Protein AF-0000000066011573 (afdb_homodimer)

Foldseek 3Di:
DPDDQQADPVRDGAQHDLPPFAWDKKKWKKKKKKAFDLVLLVLQVPDDPVRHPLQVVLQVQLVVQLQCLPVPDDSDDRFDWPDKDKDWDADNVRSMIMIMIMTIHGGRDYSHSSRLRSNVRSNVSSQVVRCVPTVPMDMDDIDIQKMADGPVGIDGDDD/DPDDQQADPVRDGAQHDLPPFAWDKKKWKKKKKKAFDLVLLVLQVPDDPVRHNLQVVLQVQLVVQLQCLPVPDDSDDRFDWPDKDKDWDADNVRSMIMIMIMTIHGGRDYSHSSRLRSNVRSNVSSQVVRCVPTVPMDMDDIDIQKMADHPVGIDGDDD

pLDDT: mean 95.8, std 6.68, range [44.94, 98.94]

Organism: Cupriavidus necator (strain ATCC 17699 / DSM 428 / KCTC 22496 / NCIMB 10442 / H16 / Stanier 337) (NCBI:txid381666)

Structure (mmCIF, N/CA/C/O backbone):
data_AF-0000000066011573-model_v1
#
loop_
_entity.id
_entity.type
_entity.pdbx_description
1 polymer 'Cyclic pyranopterin monophosphate synthase'
#
loop_
_atom_site.group_PDB
_atom_site.id
_atom_site.type_symbol
_atom_site.label_atom_id
_atom_site.label_alt_id
_atom_site.label_comp_id
_atom_site.label_asym_id
_atom_site.label_entity_id
_atom_site.label_seq_id
_atom_site.pdbx_PDB_ins_code
_atom_site.Cartn_x
_atom_site.Cartn_y
_atom_site.Cartn_z
_atom_site.occupancy
_atom_site.B_iso_or_equiv
_atom_site.auth_seq_id
_atom_site.auth_comp_id
_atom_site.auth_asym_id
_atom_site.auth_atom_id
_atom_site.pdbx_PDB_model_num
ATOM 1 N N . MET A 1 1 ? -1.947 24.406 18.766 1 45 1 MET A N 1
ATOM 2 C CA . MET A 1 1 ? -2.789 23.234 18.484 1 45 1 MET A CA 1
ATOM 3 C C . MET A 1 1 ? -2.258 22.453 17.281 1 45 1 MET A C 1
ATOM 5 O O . MET A 1 1 ? -1.98 23.031 16.234 1 45 1 MET A O 1
ATOM 9 N N . THR A 1 2 ? -1.644 21.297 17.453 1 59.97 2 THR A N 1
ATOM 10 C CA . THR A 1 2 ? -1.047 20.5 16.375 1 59.97 2 THR A CA 1
ATOM 11 C C . THR A 1 2 ? -2.051 20.266 15.258 1 59.97 2 THR A C 1
ATOM 13 O O . THR A 1 2 ? -3.191 19.875 15.508 1 59.97 2 THR A O 1
ATOM 16 N N . GLN A 1 3 ? -1.829 20.984 14.18 1 80.94 3 GLN A N 1
ATOM 17 C CA . GLN A 1 3 ? -2.842 21.094 13.133 1 80.94 3 GLN A CA 1
ATOM 18 C C . GLN A 1 3 ? -2.533 20.156 11.969 1 80.94 3 GLN A C 1
ATOM 20 O O . GLN A 1 3 ? -1.367 19.906 11.664 1 80.94 3 GLN A O 1
ATOM 25 N N . LEU A 1 4 ? -3.535 19.484 11.609 1 90.31 4 LEU A N 1
ATOM 26 C CA . LEU A 1 4 ? -3.477 18.781 10.32 1 90.31 4 LEU A CA 1
ATOM 27 C C . LEU A 1 4 ? -3.334 19.781 9.172 1 90.31 4 LEU A C 1
ATOM 29 O O . LEU A 1 4 ? -4.246 20.562 8.906 1 90.31 4 LEU A O 1
ATOM 33 N N . THR A 1 5 ? -2.223 19.656 8.516 1 92.62 5 THR A N 1
ATOM 34 C CA . THR A 1 5 ? -1.837 20.703 7.57 1 92.62 5 THR A CA 1
ATOM 35 C C . THR A 1 5 ? -2.695 20.625 6.309 1 92.62 5 THR A C 1
ATOM 37 O O . THR A 1 5 ? -2.777 21.594 5.551 1 92.62 5 THR A O 1
ATOM 40 N N . HIS A 1 6 ? -3.359 19.531 6.09 1 94.88 6 HIS A N 1
ATOM 41 C CA . HIS A 1 6 ? -4.113 19.328 4.859 1 94.88 6 HIS A CA 1
ATOM 42 C C . HIS A 1 6 ? -5.551 19.828 5.004 1 94.88 6 HIS A C 1
ATOM 44 O O . HIS A 1 6 ? -6.383 19.578 4.129 1 94.88 6 HIS A O 1
ATOM 50 N N . PHE A 1 7 ? -5.82 20.516 6.07 1 93.38 7 PHE A N 1
ATOM 51 C CA . PHE A 1 7 ? -7.133 21.125 6.262 1 93.38 7 PHE A CA 1
ATOM 52 C C . PHE A 1 7 ? -6.996 22.594 6.621 1 93.38 7 PHE A C 1
ATOM 54 O O . PHE A 1 7 ? -6.137 22.969 7.422 1 93.38 7 PHE A O 1
ATOM 61 N N . ASP A 1 8 ? -7.906 23.375 5.965 1 91.19 8 ASP A N 1
ATOM 62 C CA . ASP A 1 8 ? -7.879 24.797 6.297 1 91.19 8 ASP A CA 1
ATOM 63 C C . ASP A 1 8 ? -8.734 25.094 7.523 1 91.19 8 ASP A C 1
ATOM 65 O O . ASP A 1 8 ? -9.227 24.172 8.188 1 91.19 8 ASP A O 1
ATOM 69 N N . THR A 1 9 ? -8.859 26.344 7.863 1 88.69 9 THR A N 1
ATOM 70 C CA . THR A 1 9 ? -9.523 26.734 9.102 1 88.69 9 THR A CA 1
ATOM 71 C C . THR A 1 9 ? -11.008 26.422 9.039 1 88.69 9 THR A C 1
ATOM 73 O O . THR A 1 9 ? -11.664 26.312 10.078 1 88.69 9 THR A O 1
ATOM 76 N N . ALA A 1 10 ? -11.477 26.25 7.828 1 89.19 10 ALA A N 1
ATOM 77 C CA . ALA A 1 10 ? -12.891 25.938 7.656 1 89.19 10 ALA A CA 1
ATOM 78 C C . ALA A 1 10 ? -13.109 24.422 7.605 1 89.19 10 ALA A C 1
ATOM 80 O O . ALA A 1 10 ? -14.242 23.969 7.414 1 89.19 10 ALA A O 1
ATOM 81 N N . GLY A 1 11 ? -12.008 23.656 7.711 1 88.38 11 GLY A N 1
ATOM 82 C CA . GLY A 1 11 ? -12.125 22.203 7.707 1 88.38 11 GLY A CA 1
ATOM 83 C C . GLY A 1 11 ? -12.102 21.609 6.312 1 88.38 11 GLY A C 1
ATOM 84 O O . GLY A 1 11 ? -12.312 20.406 6.141 1 88.38 11 GLY A O 1
ATOM 85 N N . GLN A 1 12 ? -11.828 22.453 5.344 1 92 12 GLN A N 1
ATOM 86 C CA . GLN A 1 12 ? -11.789 21.969 3.971 1 92 12 GLN A CA 1
ATOM 87 C C . GLN A 1 12 ? -10.414 21.406 3.623 1 92 12 GLN A C 1
ATOM 89 O O . GLN A 1 12 ? -9.391 22 3.98 1 92 12 GLN A O 1
ATOM 94 N N . ALA A 1 13 ? -10.477 20.234 3.006 1 94.06 13 ALA A N 1
ATOM 95 C CA . ALA A 1 13 ? -9.234 19.625 2.531 1 94.06 13 ALA A CA 1
ATOM 96 C C . ALA A 1 13 ? -8.578 20.484 1.448 1 94.06 13 ALA A C 1
ATOM 98 O O . ALA A 1 13 ? -9.266 21.047 0.593 1 94.06 13 ALA A O 1
ATOM 99 N N . HIS A 1 14 ? -7.281 20.562 1.49 1 95.38 14 HIS A N 1
ATOM 100 C CA . HIS A 1 14 ? -6.535 21.297 0.477 1 95.38 14 HIS A CA 1
ATOM 101 C C . HIS A 1 14 ? -5.121 20.75 0.324 1 95.38 14 HIS A C 1
ATOM 103 O O . HIS A 1 14 ? -4.602 20.094 1.235 1 95.38 14 HIS A O 1
ATOM 109 N N . MET A 1 15 ? -4.598 20.906 -0.874 1 96.44 15 MET A N 1
ATOM 110 C CA . MET A 1 15 ? -3.174 20.641 -1.068 1 96.44 15 MET A CA 1
ATOM 111 C C . MET A 1 15 ? -2.326 21.766 -0.477 1 96.44 15 MET A C 1
ATOM 113 O O . MET A 1 15 ? -2.555 22.938 -0.77 1 96.44 15 MET A O 1
ATOM 117 N N . VAL A 1 16 ? -1.427 21.391 0.34 1 94.94 16 VAL A N 1
ATOM 118 C CA . VAL A 1 16 ? -0.582 22.375 1.005 1 94.94 16 VAL A CA 1
ATOM 119 C C . VAL A 1 16 ? 0.213 23.172 -0.035 1 94.94 16 VAL A C 1
ATOM 121 O O . VAL A 1 16 ? 0.814 22.578 -0.939 1 94.94 16 VAL A O 1
ATOM 124 N N . ASP A 1 17 ? 0.168 24.531 0.067 1 95.62 17 ASP A N 1
ATOM 125 C CA . ASP A 1 17 ? 0.94 25.375 -0.835 1 95.62 17 ASP A CA 1
ATOM 126 C C . ASP A 1 17 ? 2.426 25.344 -0.485 1 95.62 17 ASP A C 1
ATOM 128 O O . ASP A 1 17 ? 2.826 25.781 0.596 1 95.62 17 ASP A O 1
ATOM 132 N N . VAL A 1 18 ? 3.211 24.844 -1.422 1 95.69 18 VAL A N 1
ATOM 133 C CA . VAL A 1 18 ? 4.641 24.75 -1.15 1 95.69 18 VAL A CA 1
ATOM 134 C C . VAL A 1 18 ? 5.41 25.656 -2.107 1 95.69 18 VAL A C 1
ATOM 136 O O . VAL A 1 18 ? 6.637 25.594 -2.191 1 95.69 18 VAL A O 1
ATOM 139 N N . GLY A 1 19 ? 4.738 26.516 -2.795 1 95.44 19 GLY A N 1
ATOM 140 C CA . GLY A 1 19 ? 5.305 27.312 -3.861 1 95.44 19 GLY A CA 1
ATOM 141 C C . GLY A 1 19 ? 6.418 28.234 -3.387 1 95.44 19 GLY A C 1
ATOM 142 O O . GLY A 1 19 ? 7.355 28.516 -4.133 1 95.44 19 GLY A O 1
ATOM 143 N N . ASP A 1 20 ? 6.324 28.688 -2.156 1 95 20 ASP A N 1
ATOM 144 C CA . ASP A 1 20 ? 7.262 29.688 -1.65 1 95 20 ASP A CA 1
ATOM 145 C C . ASP A 1 20 ? 8.414 29.016 -0.902 1 95 20 ASP A C 1
ATOM 147 O O . ASP A 1 20 ? 9.336 29.703 -0.446 1 95 20 ASP A O 1
ATOM 151 N N . LYS A 1 21 ? 8.391 27.766 -0.804 1 94.62 21 LYS A N 1
ATOM 152 C CA . LYS A 1 21 ? 9.453 27.062 -0.088 1 94.62 21 LYS A CA 1
ATOM 153 C C . LYS A 1 21 ? 10.703 26.922 -0.954 1 94.62 21 LYS A C 1
ATOM 155 O O . LYS A 1 21 ? 10.609 26.797 -2.176 1 94.62 21 LYS A O 1
ATOM 160 N N . ALA A 1 22 ? 11.82 26.922 -0.327 1 94.75 22 ALA A N 1
ATOM 161 C CA . ALA A 1 22 ? 13.078 26.719 -1.043 1 94.75 22 ALA A CA 1
ATOM 162 C C . ALA A 1 22 ? 13.242 25.266 -1.484 1 94.75 22 ALA A C 1
ATOM 164 O O . ALA A 1 22 ? 12.828 24.359 -0.775 1 94.75 22 ALA A O 1
ATOM 165 N N . SER A 1 23 ? 13.844 25.141 -2.646 1 96.31 23 SER A N 1
ATOM 166 C CA . SER A 1 23 ? 14.227 23.812 -3.088 1 96.31 23 SER A CA 1
ATOM 167 C C . SER A 1 23 ? 15.445 23.297 -2.318 1 96.31 23 SER A C 1
ATOM 169 O O . SER A 1 23 ? 16.469 23.984 -2.258 1 96.31 23 SER A O 1
ATOM 171 N N . THR A 1 24 ? 15.32 22.156 -1.714 1 96.75 24 THR A N 1
ATOM 172 C CA . THR A 1 24 ? 16.422 21.547 -0.982 1 96.75 24 THR A CA 1
ATOM 173 C C . THR A 1 24 ? 16.531 20.062 -1.321 1 96.75 24 THR A C 1
ATOM 175 O O . THR A 1 24 ? 15.617 19.484 -1.9 1 96.75 24 THR A O 1
ATOM 178 N N . HIS A 1 25 ? 17.766 19.531 -1.076 1 97.88 25 HIS A N 1
ATOM 179 C CA . HIS A 1 25 ? 17.906 18.094 -1.178 1 97.88 25 HIS A CA 1
ATOM 180 C C . HIS A 1 25 ? 17.094 17.375 -0.104 1 97.88 25 HIS A C 1
ATOM 182 O O . HIS A 1 25 ? 17.266 17.641 1.088 1 97.88 25 HIS A O 1
ATOM 188 N N . ARG A 1 26 ? 16.219 16.516 -0.549 1 98.12 26 ARG A N 1
ATOM 189 C CA . ARG A 1 26 ? 15.344 15.781 0.362 1 98.12 26 ARG A CA 1
ATOM 190 C C . ARG A 1 26 ? 15.492 14.273 0.168 1 98.12 26 ARG A C 1
ATOM 192 O O . ARG A 1 26 ? 15.602 13.797 -0.963 1 98.12 26 ARG A O 1
ATOM 199 N N . VAL A 1 27 ? 15.531 13.555 1.281 1 98.69 27 VAL A N 1
ATOM 200 C CA . VAL A 1 27 ? 15.672 12.102 1.28 1 98.69 27 VAL A CA 1
ATOM 201 C C . VAL A 1 27 ? 14.648 11.484 2.236 1 98.69 27 VAL A C 1
ATOM 203 O O . VAL A 1 27 ? 14.383 12.031 3.309 1 98.69 27 VAL A O 1
ATOM 206 N N . ALA A 1 28 ? 14.133 10.383 1.835 1 98.88 28 ALA A N 1
ATOM 207 C CA . ALA A 1 28 ? 13.32 9.57 2.738 1 98.88 28 ALA A CA 1
ATOM 208 C C . ALA A 1 28 ? 13.633 8.086 2.576 1 98.88 28 ALA A C 1
ATOM 210 O O . ALA A 1 28 ? 13.945 7.629 1.476 1 98.88 28 ALA A O 1
ATOM 211 N N . VAL A 1 29 ? 13.57 7.367 3.686 1 98.94 29 VAL A N 1
ATOM 212 C CA . VAL A 1 29 ? 13.719 5.914 3.695 1 98.94 29 VAL A CA 1
ATOM 213 C C . VAL A 1 29 ? 12.57 5.277 4.465 1 98.94 29 VAL A C 1
ATOM 215 O O . VAL A 1 29 ? 12.273 5.676 5.594 1 98.94 29 VAL A O 1
ATOM 218 N N . ALA A 1 30 ? 11.922 4.355 3.863 1 98.94 30 ALA A N 1
ATOM 219 C CA . ALA A 1 30 ? 10.836 3.602 4.48 1 98.94 30 ALA A CA 1
ATOM 220 C C . ALA A 1 30 ? 11.07 2.098 4.355 1 98.94 30 ALA A C 1
ATOM 222 O O . ALA A 1 30 ? 11.852 1.653 3.508 1 98.94 30 ALA A O 1
ATOM 223 N N . THR A 1 31 ? 10.391 1.348 5.227 1 98.94 31 THR A N 1
ATOM 224 C CA . THR A 1 31 ? 10.531 -0.103 5.188 1 98.94 31 THR A CA 1
ATOM 225 C C . THR A 1 31 ? 9.188 -0.784 5.461 1 98.94 31 THR A C 1
ATOM 227 O O . THR A 1 31 ? 8.219 -0.125 5.828 1 98.94 31 THR A O 1
ATOM 230 N N . GLY A 1 32 ? 9.117 -2.055 5.207 1 98.94 32 GLY A N 1
ATOM 231 C CA . GLY A 1 32 ? 8.016 -2.959 5.477 1 98.94 32 GLY A CA 1
ATOM 232 C C . GLY A 1 32 ? 8.359 -4.418 5.234 1 98.94 32 GLY A C 1
ATOM 233 O O . GLY A 1 32 ? 9.422 -4.723 4.68 1 98.94 32 GLY A O 1
ATOM 234 N N . THR A 1 33 ? 7.457 -5.242 5.699 1 98.94 33 THR A N 1
ATOM 235 C CA . THR A 1 33 ? 7.723 -6.672 5.578 1 98.94 33 THR A CA 1
ATOM 236 C C . THR A 1 33 ? 6.492 -7.41 5.062 1 98.94 33 THR A C 1
ATOM 238 O O . THR A 1 33 ? 5.371 -6.906 5.16 1 98.94 33 THR A O 1
ATOM 241 N N . ILE A 1 34 ? 6.727 -8.555 4.5 1 98.94 34 ILE A N 1
ATOM 242 C CA . ILE A 1 34 ? 5.68 -9.531 4.223 1 98.94 34 ILE A CA 1
ATOM 243 C C . ILE A 1 34 ? 6.09 -10.898 4.766 1 98.94 34 ILE A C 1
ATOM 245 O O . ILE A 1 34 ? 7.211 -11.359 4.527 1 98.94 34 ILE A O 1
ATOM 249 N N . THR A 1 35 ? 5.246 -11.469 5.57 1 98.94 35 THR A N 1
ATOM 250 C CA . THR A 1 35 ? 5.441 -12.812 6.121 1 98.94 35 THR A CA 1
ATOM 251 C C . THR A 1 35 ? 4.586 -13.828 5.371 1 98.94 35 THR A C 1
ATOM 253 O O . THR A 1 35 ? 3.453 -13.539 4.988 1 98.94 35 THR A O 1
ATOM 256 N N . MET A 1 36 ? 5.18 -15.016 5.246 1 98.75 36 MET A N 1
ATOM 257 C CA . MET A 1 36 ? 4.535 -16.047 4.434 1 98.75 36 MET A CA 1
ATOM 258 C C . MET A 1 36 ? 4.852 -17.438 4.969 1 98.75 36 MET A C 1
ATOM 260 O O . MET A 1 36 ? 5.523 -17.578 5.996 1 98.75 36 MET A O 1
ATOM 264 N N . GLN A 1 37 ? 4.223 -18.469 4.367 1 98.31 37 GLN A N 1
ATOM 265 C CA . GLN A 1 37 ? 4.566 -19.844 4.715 1 98.31 37 GLN A CA 1
ATOM 266 C C . GLN A 1 37 ? 6 -20.172 4.301 1 98.31 37 GLN A C 1
ATOM 268 O O . GLN A 1 37 ? 6.496 -19.656 3.301 1 98.31 37 GLN A O 1
ATOM 273 N N . PRO A 1 38 ? 6.625 -21.062 5.062 1 98.25 38 PRO A N 1
ATOM 274 C CA . PRO A 1 38 ? 8.008 -21.422 4.738 1 98.25 38 PRO A CA 1
ATOM 275 C C . PRO A 1 38 ? 8.164 -21.938 3.311 1 98.25 38 PRO A C 1
ATOM 277 O O . PRO A 1 38 ? 9.133 -21.609 2.627 1 98.25 38 PRO A O 1
ATOM 280 N N . ALA A 1 39 ? 7.254 -22.719 2.84 1 97.69 39 ALA A N 1
ATOM 281 C CA . ALA A 1 39 ? 7.332 -23.25 1.481 1 97.69 39 ALA A CA 1
ATOM 282 C C . ALA A 1 39 ? 7.254 -22.125 0.448 1 97.69 39 ALA A C 1
ATOM 284 O O . ALA A 1 39 ? 7.949 -22.156 -0.57 1 97.69 39 ALA A O 1
ATOM 285 N N . THR A 1 40 ? 6.379 -21.172 0.706 1 97.94 40 THR A N 1
ATOM 286 C CA . THR A 1 40 ? 6.27 -20 -0.172 1 97.94 40 THR A CA 1
ATOM 287 C C . THR A 1 40 ? 7.562 -19.203 -0.162 1 97.94 40 THR A C 1
ATOM 289 O O . THR A 1 40 ? 8.055 -18.797 -1.216 1 97.94 40 THR A O 1
ATOM 292 N N . PHE A 1 41 ? 8.117 -19.047 1.034 1 98.44 41 PHE A N 1
ATOM 293 C CA . PHE A 1 41 ? 9.375 -18.328 1.2 1 98.44 41 PHE A CA 1
ATOM 294 C C . PHE A 1 41 ? 10.484 -18.969 0.368 1 98.44 41 PHE A C 1
ATOM 296 O O . PHE A 1 41 ? 11.258 -18.266 -0.288 1 98.44 41 PHE A O 1
ATOM 303 N N . THR A 1 42 ? 10.508 -20.219 0.377 1 97.44 42 THR A N 1
ATOM 304 C CA . THR A 1 42 ? 11.523 -20.953 -0.37 1 97.44 42 THR A CA 1
ATOM 305 C C . THR A 1 42 ? 11.383 -20.688 -1.867 1 97.44 42 THR A C 1
ATOM 307 O O . THR A 1 42 ? 12.391 -20.531 -2.568 1 97.44 42 THR A O 1
ATOM 310 N N . LEU A 1 43 ? 10.188 -20.625 -2.365 1 95.56 43 LEU A N 1
ATOM 311 C CA . LEU A 1 43 ? 9.961 -20.328 -3.773 1 95.56 43 LEU A CA 1
ATOM 312 C C . LEU A 1 43 ? 10.484 -18.938 -4.125 1 95.56 43 LEU A C 1
ATOM 314 O O . LEU A 1 43 ? 11.117 -18.75 -5.168 1 95.56 43 LEU A O 1
ATOM 318 N N . VAL A 1 44 ? 10.234 -17.953 -3.256 1 97.12 44 VAL A N 1
ATOM 319 C CA . VAL A 1 44 ? 10.656 -16.578 -3.488 1 97.12 44 VAL A CA 1
ATOM 320 C C . VAL A 1 44 ? 12.18 -16.5 -3.428 1 97.12 44 VAL A C 1
ATOM 322 O O . VAL A 1 44 ? 12.812 -15.906 -4.305 1 97.12 44 VAL A O 1
ATOM 325 N N . ARG A 1 45 ? 12.727 -17.109 -2.424 1 96.62 45 ARG A N 1
ATOM 326 C CA . ARG A 1 45 ? 14.172 -17.078 -2.193 1 96.62 45 ARG A CA 1
ATOM 327 C C . ARG A 1 45 ? 14.922 -17.703 -3.355 1 96.62 45 ARG A C 1
ATOM 329 O O . ARG A 1 45 ? 15.945 -17.172 -3.803 1 96.62 45 ARG A O 1
ATOM 336 N N . ASP A 1 46 ? 14.406 -18.766 -3.842 1 94.31 46 ASP A N 1
ATOM 337 C CA . ASP A 1 46 ? 15.125 -19.562 -4.84 1 94.31 46 ASP A CA 1
ATOM 338 C C . ASP A 1 46 ? 14.836 -19.047 -6.25 1 94.31 46 ASP A C 1
ATOM 340 O O . ASP A 1 46 ? 15.438 -19.516 -7.219 1 94.31 46 ASP A O 1
ATOM 344 N N . GLY A 1 47 ? 13.938 -18.094 -6.293 1 89.5 47 GLY A N 1
ATOM 345 C CA . GLY A 1 47 ? 13.617 -17.547 -7.602 1 89.5 47 GLY A CA 1
ATOM 346 C C . GLY A 1 47 ? 14.789 -16.844 -8.25 1 89.5 47 GLY A C 1
ATOM 347 O O . GLY A 1 47 ? 15.578 -16.172 -7.57 1 89.5 47 GLY A O 1
ATOM 348 N N . SER A 1 48 ? 14.922 -17.125 -9.547 1 83.94 48 SER A N 1
ATOM 349 C CA . SER A 1 48 ? 15.914 -16.469 -10.398 1 83.94 48 SER A CA 1
ATOM 350 C C . SER A 1 48 ? 15.305 -16.062 -11.734 1 83.94 48 SER A C 1
ATOM 352 O O . SER A 1 48 ? 14.102 -16.234 -11.961 1 83.94 48 SER A O 1
ATOM 354 N N . ALA A 1 49 ? 16.172 -15.438 -12.57 1 76.44 49 ALA A N 1
ATOM 355 C CA . ALA A 1 49 ? 15.727 -15.078 -13.906 1 76.44 49 ALA A CA 1
ATOM 356 C C . ALA A 1 49 ? 15.25 -16.312 -14.68 1 76.44 49 ALA A C 1
ATOM 358 O O . ALA A 1 49 ? 14.352 -16.203 -15.523 1 76.44 49 ALA A O 1
ATOM 359 N N . LYS A 1 50 ? 15.727 -17.484 -14.344 1 77.25 50 LYS A N 1
ATOM 360 C CA . LYS A 1 50 ? 15.406 -18.719 -15.062 1 77.25 50 LYS A CA 1
ATOM 361 C C . LYS A 1 50 ? 14.258 -19.453 -14.383 1 77.25 50 LYS A C 1
ATOM 363 O O . LYS A 1 50 ? 13.617 -20.312 -15 1 77.25 50 LYS A O 1
ATOM 368 N N . LYS A 1 51 ? 13.953 -19.078 -13.172 1 82.75 51 LYS A N 1
ATOM 369 C CA . LYS A 1 51 ? 13.008 -19.891 -12.422 1 82.75 51 LYS A CA 1
ATOM 370 C C . LYS A 1 51 ? 11.891 -19.047 -11.828 1 82.75 51 LYS A C 1
ATOM 372 O O . LYS A 1 51 ? 10.992 -19.578 -11.164 1 82.75 51 LYS A O 1
ATOM 377 N N . GLY A 1 52 ? 11.844 -17.703 -12.172 1 88.69 52 GLY A N 1
ATOM 378 C CA . GLY A 1 52 ? 10.805 -16.844 -11.633 1 88.69 52 GLY A CA 1
ATOM 379 C C . GLY A 1 52 ? 11.328 -15.836 -10.625 1 88.69 52 GLY A C 1
ATOM 380 O O . GLY A 1 52 ? 11.359 -16.125 -9.422 1 88.69 52 GLY A O 1
ATOM 381 N N . ASP A 1 53 ? 11.625 -14.719 -11.078 1 94.19 53 ASP A N 1
ATOM 382 C CA . ASP A 1 53 ? 12.281 -13.688 -10.281 1 94.19 53 ASP A CA 1
ATOM 383 C C . ASP A 1 53 ? 11.258 -12.758 -9.625 1 94.19 53 ASP A C 1
ATOM 385 O O . ASP A 1 53 ? 11.086 -11.617 -10.047 1 94.19 53 ASP A O 1
ATOM 389 N N . VAL A 1 54 ? 10.672 -13.219 -8.508 1 97.56 54 VAL A N 1
ATOM 390 C CA . VAL A 1 54 ? 9.656 -12.484 -7.77 1 97.56 54 VAL A CA 1
ATOM 391 C C . VAL A 1 54 ? 10.242 -11.164 -7.262 1 97.56 54 VAL A C 1
ATOM 393 O O . VAL A 1 54 ? 9.625 -10.109 -7.414 1 97.56 54 VAL A O 1
ATOM 396 N N . ILE A 1 55 ? 11.414 -11.188 -6.734 1 98.06 55 ILE A N 1
ATOM 397 C CA . ILE A 1 55 ? 12.07 -10.023 -6.133 1 98.06 55 ILE A CA 1
ATOM 398 C C . ILE A 1 55 ? 12.383 -8.992 -7.215 1 98.06 55 ILE A C 1
ATOM 400 O O . ILE A 1 55 ? 12.188 -7.793 -7.008 1 98.06 55 ILE A O 1
ATOM 404 N N . GLY A 1 56 ? 12.859 -9.445 -8.344 1 97.38 56 GLY A N 1
ATOM 405 C CA . GLY A 1 56 ? 13.141 -8.539 -9.445 1 97.38 56 GLY A CA 1
ATOM 406 C C . GLY A 1 56 ? 11.914 -7.781 -9.922 1 97.38 56 GLY A C 1
ATOM 407 O O . GLY A 1 56 ? 11.977 -6.574 -10.172 1 97.38 56 GLY A O 1
ATOM 408 N N . ILE A 1 57 ? 10.844 -8.453 -10.016 1 97.81 57 ILE A N 1
ATOM 409 C CA . ILE A 1 57 ? 9.609 -7.82 -10.461 1 97.81 57 ILE A CA 1
ATOM 410 C C . ILE A 1 57 ? 9.109 -6.848 -9.398 1 97.81 57 ILE A C 1
ATOM 412 O O . ILE A 1 57 ? 8.664 -5.742 -9.711 1 97.81 57 ILE A O 1
ATOM 416 N N . ALA A 1 58 ? 9.211 -7.234 -8.172 1 98.69 58 ALA A N 1
ATOM 417 C CA . ALA A 1 58 ? 8.797 -6.367 -7.07 1 98.69 58 ALA A CA 1
ATOM 418 C C . ALA A 1 58 ? 9.641 -5.09 -7.035 1 98.69 58 ALA A C 1
ATOM 420 O O . ALA A 1 58 ? 9.125 -4.012 -6.723 1 98.69 58 ALA A O 1
ATOM 421 N N . ARG A 1 59 ? 10.906 -5.215 -7.352 1 98.69 59 ARG A N 1
ATOM 422 C CA . ARG A 1 59 ? 11.797 -4.059 -7.375 1 98.69 59 ARG A CA 1
ATOM 423 C C . ARG A 1 59 ? 11.336 -3.035 -8.406 1 98.69 59 ARG A C 1
ATOM 425 O O . ARG A 1 59 ? 11.242 -1.844 -8.109 1 98.69 59 ARG A O 1
ATOM 432 N N . VAL A 1 60 ? 11.055 -3.523 -9.594 1 98.56 60 VAL A N 1
ATOM 433 C CA . VAL A 1 60 ? 10.633 -2.623 -10.664 1 98.56 60 VAL A CA 1
ATOM 434 C C . VAL A 1 60 ? 9.281 -2.006 -10.32 1 98.56 60 VAL A C 1
ATOM 436 O O . VAL A 1 60 ? 9.07 -0.807 -10.516 1 98.56 60 VAL A O 1
ATOM 439 N N . ALA A 1 61 ? 8.406 -2.811 -9.773 1 98.75 61 ALA A N 1
ATOM 440 C CA . ALA A 1 61 ? 7.094 -2.311 -9.367 1 98.75 61 ALA A CA 1
ATOM 441 C C . ALA A 1 61 ? 7.227 -1.194 -8.336 1 98.75 61 ALA A C 1
ATOM 443 O O . ALA A 1 61 ? 6.531 -0.181 -8.414 1 98.75 61 ALA A O 1
ATOM 444 N N . ALA A 1 62 ? 8.102 -1.386 -7.41 1 98.88 62 ALA A N 1
ATOM 445 C CA . ALA A 1 62 ? 8.336 -0.375 -6.383 1 98.88 62 ALA A CA 1
ATOM 446 C C . ALA A 1 62 ? 8.789 0.943 -7.004 1 98.88 62 ALA A C 1
ATOM 448 O O . ALA A 1 62 ? 8.234 2.002 -6.703 1 98.88 62 ALA A O 1
ATOM 449 N N . ILE A 1 63 ? 9.766 0.835 -7.859 1 98.81 63 ILE A N 1
ATOM 450 C CA . ILE A 1 63 ? 10.312 2.025 -8.5 1 98.81 63 ILE A CA 1
ATOM 451 C C . ILE A 1 63 ? 9.211 2.754 -9.266 1 98.81 63 ILE A C 1
ATOM 453 O O . ILE A 1 63 ? 9.055 3.971 -9.133 1 98.81 63 ILE A O 1
ATOM 457 N N . MET A 1 64 ? 8.438 2.051 -9.969 1 98.62 64 MET A N 1
ATOM 458 C CA . MET A 1 64 ? 7.375 2.658 -10.773 1 98.62 64 MET A CA 1
ATOM 459 C C . MET A 1 64 ? 6.312 3.291 -9.875 1 98.62 64 MET A C 1
ATOM 461 O O . MET A 1 64 ? 5.801 4.367 -10.188 1 98.62 64 MET A O 1
ATOM 465 N N . ALA A 1 65 ? 6.047 2.637 -8.812 1 98.69 65 ALA A N 1
ATOM 466 C CA . ALA A 1 65 ? 4.988 3.096 -7.914 1 98.69 65 ALA A CA 1
ATOM 467 C C . ALA A 1 65 ? 5.359 4.426 -7.262 1 98.69 65 ALA A C 1
ATOM 469 O O . ALA A 1 65 ? 4.492 5.266 -7.012 1 98.69 65 ALA A O 1
ATOM 470 N N . THR A 1 66 ? 6.621 4.621 -6.961 1 98.81 66 THR A N 1
ATOM 471 C CA . THR A 1 66 ? 7.023 5.887 -6.352 1 98.81 66 THR A CA 1
ATOM 472 C C . THR A 1 66 ? 6.633 7.062 -7.242 1 98.81 66 THR A C 1
ATOM 474 O O . THR A 1 66 ? 6.328 8.148 -6.746 1 98.81 66 THR A O 1
ATOM 477 N N . LYS A 1 67 ? 6.594 6.844 -8.461 1 98.25 67 LYS A N 1
ATOM 478 C CA . LYS A 1 67 ? 6.32 7.895 -9.438 1 98.25 67 LYS A CA 1
ATOM 479 C C . LYS A 1 67 ? 4.82 8.141 -9.578 1 98.25 67 LYS A C 1
ATOM 481 O O . LYS A 1 67 ? 4.402 9.078 -10.266 1 98.25 67 LYS A O 1
ATOM 486 N N . ARG A 1 68 ? 4.012 7.324 -8.922 1 98.06 68 ARG A N 1
ATOM 487 C CA . ARG A 1 68 ? 2.561 7.41 -9.047 1 98.06 68 ARG A CA 1
ATOM 488 C C . ARG A 1 68 ? 1.919 7.809 -7.723 1 98.06 68 ARG A C 1
ATOM 490 O O . ARG A 1 68 ? 0.698 7.73 -7.57 1 98.06 68 ARG A O 1
ATOM 497 N N . THR A 1 69 ? 2.703 8.242 -6.801 1 98.69 69 THR A N 1
ATOM 498 C CA . THR A 1 69 ? 2.221 8.508 -5.449 1 98.69 69 THR A CA 1
ATOM 499 C C . THR A 1 69 ? 1.128 9.57 -5.469 1 98.69 69 THR A C 1
ATOM 501 O O . THR A 1 69 ? 0.064 9.391 -4.875 1 98.69 69 THR A O 1
ATOM 504 N N . ALA A 1 70 ? 1.302 10.602 -6.242 1 98.38 70 ALA A N 1
ATOM 505 C CA . ALA A 1 70 ? 0.352 11.711 -6.27 1 98.38 70 ALA A CA 1
ATOM 506 C C . ALA A 1 70 ? -0.943 11.312 -6.969 1 98.38 70 ALA A C 1
ATOM 508 O O . ALA A 1 70 ? -1.987 11.93 -6.766 1 98.38 70 ALA A O 1
ATOM 509 N N . ASP A 1 71 ? -0.94 10.258 -7.746 1 97.88 71 ASP A N 1
ATOM 510 C CA . ASP A 1 71 ? -2.143 9.734 -8.383 1 97.88 71 ASP A CA 1
ATOM 511 C C . ASP A 1 71 ? -2.99 8.93 -7.395 1 97.88 71 ASP A C 1
ATOM 513 O O . ASP A 1 71 ? -4.207 8.82 -7.562 1 97.88 71 ASP A O 1
ATOM 517 N N . LEU A 1 72 ? -2.354 8.398 -6.398 1 98.31 72 LEU A N 1
ATOM 518 C CA . LEU A 1 72 ? -2.988 7.445 -5.496 1 98.31 72 LEU A CA 1
ATOM 519 C C . LEU A 1 72 ? -3.457 8.133 -4.219 1 98.31 72 LEU A C 1
ATOM 521 O O . LEU A 1 72 ? -4.543 7.84 -3.713 1 98.31 72 LEU A O 1
ATOM 525 N N . ILE A 1 73 ? -2.598 8.977 -3.664 1 98.38 73 ILE A N 1
ATOM 526 C CA . ILE A 1 73 ? -2.859 9.641 -2.393 1 98.38 73 ILE A CA 1
ATOM 527 C C . ILE A 1 73 ? -3.348 11.062 -2.648 1 98.38 73 ILE A C 1
ATOM 529 O O . ILE A 1 73 ? -2.588 11.914 -3.125 1 98.38 73 ILE A O 1
ATOM 533 N N . PRO A 1 74 ? -4.484 11.273 -2.102 1 97.06 74 PRO A N 1
ATOM 534 C CA . PRO A 1 74 ? -5.043 12.602 -2.348 1 97.06 74 PRO A CA 1
ATOM 535 C C . PRO A 1 74 ? -4.215 13.719 -1.713 1 97.06 74 PRO A C 1
ATOM 537 O O . PRO A 1 74 ? -3.66 13.539 -0.626 1 97.06 74 PRO A O 1
ATOM 540 N N . LEU A 1 75 ? -4.004 14.781 -2.379 1 96.31 75 LEU A N 1
ATOM 541 C CA . LEU A 1 75 ? -3.449 16.047 -1.905 1 96.31 75 LEU A CA 1
ATOM 542 C C . LEU A 1 75 ? -1.925 16.016 -1.954 1 96.31 75 LEU A C 1
ATOM 544 O O . LEU A 1 75 ? -1.271 17 -1.597 1 96.31 75 LEU A O 1
ATOM 548 N N . CYS A 1 76 ? -1.339 14.82 -2.221 1 97.75 76 CYS A N 1
ATOM 549 C CA . CYS A 1 76 ? 0.101 14.766 -2.449 1 97.75 76 CYS A CA 1
ATOM 550 C C . CYS A 1 76 ? 0.491 15.609 -3.658 1 97.75 76 CYS A C 1
ATOM 552 O O . CYS A 1 76 ? -0.249 15.664 -4.641 1 97.75 76 CYS A O 1
ATOM 554 N N . HIS A 1 77 ? 1.559 16.234 -3.602 1 97.81 77 HIS A N 1
ATOM 555 C CA . HIS A 1 77 ? 2.145 16.938 -4.742 1 97.81 77 HIS A CA 1
ATOM 556 C C . HIS A 1 77 ? 2.797 15.953 -5.707 1 97.81 77 HIS A C 1
ATOM 558 O O . HIS A 1 77 ? 3.395 14.961 -5.285 1 97.81 77 HIS A O 1
ATOM 564 N N . PRO A 1 78 ? 2.729 16.219 -7.004 1 97 78 PRO A N 1
ATOM 565 C CA . PRO A 1 78 ? 3.607 15.484 -7.922 1 97 78 PRO A CA 1
ATOM 566 C C . PRO A 1 78 ? 5.074 15.891 -7.781 1 97 78 PRO A C 1
ATOM 568 O O . PRO A 1 78 ? 5.395 17.078 -7.824 1 97 78 PRO A O 1
ATOM 571 N N . ILE A 1 79 ? 5.922 14.984 -7.578 1 96.5 79 ILE A N 1
ATOM 572 C CA . ILE A 1 79 ? 7.312 15.289 -7.262 1 96.5 79 ILE A CA 1
ATOM 573 C C . ILE A 1 79 ? 8.234 14.664 -8.305 1 96.5 79 ILE A C 1
ATOM 575 O O . ILE A 1 79 ? 8.047 13.508 -8.695 1 96.5 79 ILE A O 1
ATOM 579 N N . GLY A 1 80 ? 9.203 15.453 -8.797 1 97.5 80 GLY A N 1
ATOM 580 C CA . GLY A 1 80 ? 10.258 14.914 -9.641 1 97.5 80 GLY A CA 1
ATOM 581 C C . GLY A 1 80 ? 11.367 14.234 -8.852 1 97.5 80 GLY A C 1
ATOM 582 O O . GLY A 1 80 ? 12.273 14.898 -8.352 1 97.5 80 GLY A O 1
ATOM 583 N N . LEU A 1 81 ? 11.32 12.953 -8.781 1 98.56 81 LEU A N 1
ATOM 584 C CA . LEU A 1 81 ? 12.312 12.172 -8.047 1 98.56 81 LEU A CA 1
ATOM 585 C C . LEU A 1 81 ? 13.641 12.148 -8.789 1 98.56 81 LEU A C 1
ATOM 587 O O . LEU A 1 81 ? 13.672 12.031 -10.016 1 98.56 81 LEU A O 1
ATOM 591 N N . THR A 1 82 ? 14.727 12.234 -8.031 1 98.69 82 THR A N 1
ATOM 592 C CA . THR A 1 82 ? 16.047 12.188 -8.633 1 98.69 82 THR A CA 1
ATOM 593 C C . THR A 1 82 ? 16.688 10.805 -8.453 1 98.69 82 THR A C 1
ATOM 595 O O . THR A 1 82 ? 17.594 10.438 -9.188 1 98.69 82 THR A O 1
ATOM 598 N N . LYS A 1 83 ? 16.188 10.094 -7.477 1 98.75 83 LYS A N 1
ATOM 599 C CA . LYS A 1 83 ? 16.734 8.773 -7.191 1 98.75 83 LYS A CA 1
ATOM 600 C C . LYS A 1 83 ? 15.711 7.906 -6.457 1 98.75 83 LYS A C 1
ATOM 602 O O . LYS A 1 83 ? 15 8.391 -5.578 1 98.75 83 LYS A O 1
ATOM 607 N N . VAL A 1 84 ? 15.656 6.68 -6.832 1 98.94 84 VAL A N 1
ATOM 608 C CA . VAL A 1 84 ? 14.945 5.641 -6.105 1 98.94 84 VAL A CA 1
ATOM 609 C C . VAL A 1 84 ? 15.82 4.398 -5.977 1 98.94 84 VAL A C 1
ATOM 611 O O . VAL A 1 84 ? 16.406 3.936 -6.961 1 98.94 84 VAL A O 1
ATOM 614 N N . ALA A 1 85 ? 15.977 3.965 -4.762 1 98.94 85 ALA A N 1
ATOM 615 C CA . ALA A 1 85 ? 16.672 2.713 -4.492 1 98.94 85 ALA A CA 1
ATOM 616 C C . ALA A 1 85 ? 15.797 1.746 -3.711 1 98.94 85 ALA A C 1
ATOM 618 O O . ALA A 1 85 ? 15.086 2.152 -2.789 1 98.94 85 ALA A O 1
ATOM 619 N N . VAL A 1 86 ? 15.828 0.509 -4.133 1 98.94 86 VAL A N 1
ATOM 620 C CA . VAL A 1 86 ? 15.016 -0.531 -3.51 1 98.94 86 VAL A CA 1
ATOM 621 C C . VAL A 1 86 ? 15.906 -1.698 -3.09 1 98.94 86 VAL A C 1
ATOM 623 O O . VAL A 1 86 ? 16.688 -2.211 -3.893 1 98.94 86 VAL A O 1
ATOM 626 N N . GLU A 1 87 ? 15.758 -2.066 -1.819 1 98.88 87 GLU A N 1
ATOM 627 C CA . GLU A 1 87 ? 16.5 -3.197 -1.281 1 98.88 87 GLU A CA 1
ATOM 628 C C . GLU A 1 87 ? 15.578 -4.215 -0.627 1 98.88 87 GLU A C 1
ATOM 630 O O . GLU A 1 87 ? 14.531 -3.848 -0.076 1 98.88 87 GLU A O 1
ATOM 635 N N . PHE A 1 88 ? 16.031 -5.488 -0.748 1 98.81 88 PHE A N 1
ATOM 636 C CA . PHE A 1 88 ? 15.305 -6.562 -0.091 1 98.81 88 PHE A CA 1
ATOM 637 C C . PHE A 1 88 ? 16.234 -7.367 0.816 1 98.81 88 PHE A C 1
ATOM 639 O O . PHE A 1 88 ? 17.406 -7.566 0.498 1 98.81 88 PHE A O 1
ATOM 646 N N . ALA A 1 89 ? 15.672 -7.762 1.941 1 98.88 89 ALA A N 1
ATOM 647 C CA . ALA A 1 89 ? 16.328 -8.711 2.848 1 98.88 89 ALA A CA 1
ATOM 648 C C . ALA A 1 89 ? 15.414 -9.898 3.143 1 98.88 89 ALA A C 1
ATOM 650 O O . ALA A 1 89 ? 14.25 -9.719 3.502 1 98.88 89 ALA A O 1
ATOM 651 N N . LEU A 1 90 ? 15.969 -11.109 3.002 1 98.62 90 LEU A N 1
ATOM 652 C CA . LEU A 1 90 ? 15.203 -12.328 3.23 1 98.62 90 LEU A CA 1
ATOM 653 C C . LEU A 1 90 ? 15.625 -13 4.535 1 98.62 90 LEU A C 1
ATOM 655 O O . LEU A 1 90 ? 16.812 -13.203 4.777 1 98.62 90 LEU A O 1
ATOM 659 N N . ASP A 1 91 ? 14.641 -13.258 5.355 1 98.69 91 ASP A N 1
ATOM 660 C CA . ASP A 1 91 ? 14.875 -13.938 6.625 1 98.69 91 ASP A CA 1
ATOM 661 C C . ASP A 1 91 ? 14.211 -15.312 6.645 1 98.69 91 ASP A C 1
ATOM 663 O O . ASP A 1 91 ? 13.008 -15.422 6.891 1 98.69 91 ASP A O 1
ATOM 667 N N . GLU A 1 92 ? 14.938 -16.328 6.543 1 98 92 GLU A N 1
ATOM 668 C CA . GLU A 1 92 ? 14.422 -17.688 6.422 1 98 92 GLU A CA 1
ATOM 669 C C . GLU A 1 92 ? 13.789 -18.156 7.73 1 98 92 GLU A C 1
ATOM 671 O O . GLU A 1 92 ? 12.773 -18.859 7.719 1 98 92 GLU A O 1
ATOM 676 N N . ALA A 1 93 ? 14.383 -17.797 8.82 1 98.44 93 ALA A N 1
ATOM 677 C CA . ALA A 1 93 ? 13.914 -18.266 10.125 1 98.44 93 ALA A CA 1
ATOM 678 C C . ALA A 1 93 ? 12.461 -17.875 10.367 1 98.44 93 ALA A C 1
ATOM 680 O O . ALA A 1 93 ? 11.703 -18.609 10.984 1 98.44 93 ALA A O 1
ATOM 681 N N . 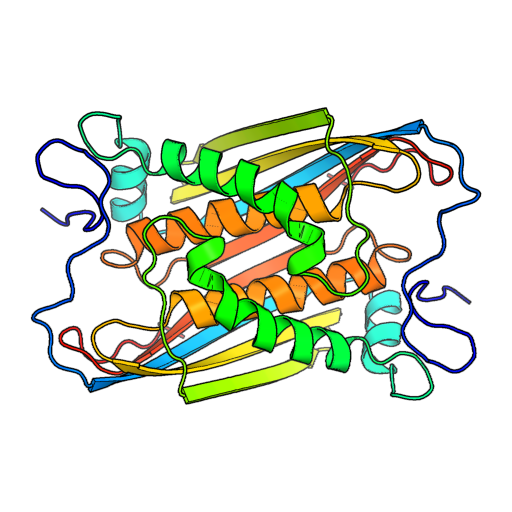THR A 1 94 ? 12.055 -16.734 9.852 1 98.5 94 THR A N 1
ATOM 682 C CA . THR A 1 94 ? 10.703 -16.234 10.094 1 98.5 94 THR A CA 1
ATOM 683 C C . THR A 1 94 ? 9.891 -16.234 8.805 1 98.5 94 THR A C 1
ATOM 685 O O . THR A 1 94 ? 8.758 -15.75 8.781 1 98.5 94 THR A O 1
ATOM 688 N N . ALA A 1 95 ? 10.461 -16.703 7.719 1 98.75 95 ALA A N 1
ATOM 689 C CA . ALA A 1 95 ? 9.828 -16.688 6.406 1 98.75 95 ALA A CA 1
ATOM 690 C C . ALA A 1 95 ? 9.312 -15.289 6.059 1 98.75 95 ALA A C 1
ATOM 692 O O . ALA A 1 95 ? 8.141 -15.125 5.699 1 98.75 95 ALA A O 1
ATOM 693 N N . THR A 1 96 ? 10.227 -14.336 6.145 1 98.88 96 THR A N 1
ATOM 694 C CA . THR A 1 96 ? 9.875 -12.93 5.98 1 98.88 96 THR A CA 1
ATOM 695 C C . THR A 1 96 ? 10.766 -12.266 4.93 1 98.88 96 THR A C 1
ATOM 697 O O . THR A 1 96 ? 11.969 -12.523 4.879 1 98.88 96 THR A O 1
ATOM 700 N N . VAL A 1 97 ? 10.148 -11.453 4.066 1 98.88 97 VAL A N 1
ATOM 701 C CA . VAL A 1 97 ? 10.875 -10.578 3.156 1 98.88 97 VAL A CA 1
ATOM 702 C C . VAL A 1 97 ? 10.688 -9.125 3.584 1 98.88 97 VAL A C 1
ATOM 704 O O . VAL A 1 97 ? 9.562 -8.656 3.738 1 98.88 97 VAL A O 1
ATOM 707 N N . ALA A 1 98 ? 11.781 -8.453 3.803 1 98.94 98 ALA A N 1
ATOM 708 C CA . ALA A 1 98 ? 11.758 -7.023 4.086 1 98.94 98 ALA A CA 1
ATOM 709 C C . ALA A 1 98 ? 12.102 -6.211 2.84 1 98.94 98 ALA A C 1
ATOM 711 O O . ALA A 1 98 ? 12.992 -6.586 2.072 1 98.94 98 ALA A O 1
ATOM 712 N N . CYS A 1 99 ? 11.43 -5.152 2.66 1 98.94 99 CYS A N 1
ATOM 713 C CA . CYS A 1 99 ? 11.703 -4.191 1.597 1 98.94 99 CYS A CA 1
ATOM 714 C C . CYS A 1 99 ? 12.039 -2.82 2.172 1 98.94 99 CYS A C 1
ATOM 716 O O . CYS A 1 99 ? 11.352 -2.338 3.074 1 98.94 99 CYS A O 1
ATOM 718 N N . THR A 1 100 ? 13.07 -2.225 1.7 1 98.94 100 THR A N 1
ATOM 719 C CA . THR A 1 100 ? 13.438 -0.853 2.033 1 98.94 100 THR A CA 1
ATOM 720 C C . THR A 1 100 ? 13.555 -0.001 0.773 1 98.94 100 THR A C 1
ATOM 722 O O . THR A 1 100 ? 14.211 -0.397 -0.193 1 98.94 100 THR A O 1
ATOM 725 N N . VAL A 1 101 ? 12.898 1.156 0.788 1 98.94 101 VAL A N 1
ATOM 726 C CA . VAL A 1 101 ? 12.914 2.062 -0.356 1 98.94 101 VAL A CA 1
ATOM 727 C C . VAL A 1 101 ? 13.461 3.424 0.069 1 98.94 101 VAL A C 1
ATOM 729 O O . VAL A 1 101 ? 13.016 3.992 1.069 1 98.94 101 VAL A O 1
ATOM 732 N N . ARG A 1 102 ? 14.414 3.838 -0.619 1 98.94 102 ARG A N 1
ATOM 733 C CA . ARG A 1 102 ? 14.961 5.184 -0.483 1 98.94 102 ARG A CA 1
ATOM 734 C C . ARG A 1 102 ? 14.555 6.059 -1.663 1 98.94 102 ARG A C 1
ATOM 736 O O . ARG A 1 102 ? 14.688 5.652 -2.82 1 98.94 102 ARG A O 1
ATOM 743 N N . THR A 1 103 ? 14.07 7.254 -1.392 1 98.94 103 THR A N 1
ATOM 744 C CA . THR A 1 103 ? 13.703 8.219 -2.422 1 98.94 103 THR A CA 1
ATOM 745 C C . THR A 1 103 ? 14.406 9.555 -2.191 1 98.94 103 THR A C 1
ATOM 747 O O . THR A 1 103 ? 14.625 9.953 -1.046 1 98.94 103 THR A O 1
ATOM 750 N N . GLU A 1 104 ? 14.695 10.203 -3.311 1 98.75 104 GLU A N 1
ATOM 751 C CA . GLU A 1 104 ? 15.375 11.492 -3.242 1 98.75 104 GLU A CA 1
ATOM 752 C C . GLU A 1 104 ? 14.812 12.469 -4.277 1 98.75 104 GLU A C 1
ATOM 754 O O . GLU A 1 104 ? 14.32 12.047 -5.324 1 98.75 104 GLU A O 1
ATOM 759 N N . THR A 1 105 ? 14.883 13.742 -3.867 1 98.44 105 THR A N 1
ATOM 760 C CA . THR A 1 105 ? 14.531 14.82 -4.785 1 98.44 105 THR A CA 1
ATOM 761 C C . THR A 1 105 ? 15.281 16.109 -4.426 1 98.44 105 THR A C 1
ATOM 763 O O . THR A 1 105 ? 15.961 16.156 -3.398 1 98.44 105 THR A O 1
ATOM 766 N N . ARG A 1 106 ? 15.328 17 -5.297 1 97.81 106 ARG A N 1
ATOM 767 C CA . ARG A 1 106 ? 15.578 18.422 -5.02 1 97.81 106 ARG A CA 1
ATOM 768 C C . ARG A 1 106 ? 14.336 19.266 -5.293 1 97.81 106 ARG A C 1
ATOM 770 O O . ARG A 1 106 ? 13.984 19.5 -6.449 1 97.81 106 ARG A O 1
ATOM 777 N N . GLY A 1 107 ? 13.711 19.578 -4.238 1 96.5 107 GLY A N 1
ATOM 778 C CA . GLY A 1 107 ? 12.438 20.266 -4.402 1 96.5 107 GLY A CA 1
ATOM 779 C C . GLY A 1 107 ? 11.938 20.906 -3.123 1 96.5 107 GLY A C 1
ATOM 780 O O . GLY A 1 107 ? 12.727 21.188 -2.211 1 96.5 107 GLY A O 1
ATOM 781 N N . GLN A 1 108 ? 10.648 21.234 -3.066 1 96 108 GLN A N 1
ATOM 782 C CA . GLN A 1 108 ? 10.078 22.109 -2.051 1 96 108 GLN A CA 1
ATOM 783 C C . GLN A 1 108 ? 9.398 21.312 -0.946 1 96 108 GLN A C 1
ATOM 785 O O . GLN A 1 108 ? 9.102 21.844 0.125 1 96 108 GLN A O 1
ATOM 790 N N . THR A 1 109 ? 9.188 20.016 -1.231 1 95.62 109 THR A N 1
ATOM 791 C CA . THR A 1 109 ? 8.492 19.188 -0.242 1 95.62 109 THR A CA 1
ATOM 792 C C . THR A 1 109 ? 9.094 17.797 -0.181 1 95.62 109 THR A C 1
ATOM 794 O O . THR A 1 109 ? 9.852 17.391 -1.071 1 95.62 109 THR A O 1
ATOM 797 N N . GLY A 1 110 ? 8.805 17.109 0.93 1 96.06 110 GLY A N 1
ATOM 798 C CA . GLY A 1 110 ? 9.43 15.82 1.203 1 96.06 110 GLY A CA 1
ATOM 799 C C . GLY A 1 110 ? 8.922 14.703 0.307 1 96.06 110 GLY A C 1
ATOM 800 O O . GLY A 1 110 ? 7.934 14.883 -0.411 1 96.06 110 GLY A O 1
ATOM 801 N N . VAL A 1 111 ? 9.648 13.578 0.361 1 98.25 111 VAL A N 1
ATOM 802 C CA . VAL A 1 111 ? 9.359 12.438 -0.505 1 98.25 111 VAL A CA 1
ATOM 803 C C . VAL A 1 111 ? 9.031 11.211 0.344 1 98.25 111 VAL A C 1
ATOM 805 O O . VAL A 1 111 ? 9.289 10.078 -0.071 1 98.25 111 VAL A O 1
ATOM 808 N N . GLU A 1 112 ? 8.555 11.438 1.572 1 98.75 112 GLU A N 1
ATOM 809 C CA . GLU A 1 112 ? 8.242 10.352 2.494 1 98.75 112 GLU A CA 1
ATOM 810 C C . GLU A 1 112 ? 7.172 9.43 1.915 1 98.75 112 GLU A C 1
ATOM 812 O O . GLU A 1 112 ? 7.305 8.203 1.971 1 98.75 112 GLU A O 1
ATOM 817 N N . MET A 1 113 ? 6.148 10.023 1.323 1 98.88 113 MET A N 1
ATOM 818 C CA . MET A 1 113 ? 5.023 9.234 0.833 1 98.88 113 MET A CA 1
ATOM 819 C C . MET A 1 113 ? 5.43 8.406 -0.383 1 98.88 113 MET A C 1
ATOM 821 O O . MET A 1 113 ? 4.934 7.297 -0.577 1 98.88 113 MET A O 1
ATOM 825 N N . GLU A 1 114 ? 6.367 8.93 -1.166 1 98.88 114 GLU A N 1
ATOM 826 C CA . GLU A 1 114 ? 6.902 8.156 -2.281 1 98.88 114 GLU A CA 1
ATOM 827 C C . GLU A 1 114 ? 7.613 6.895 -1.787 1 98.88 114 GLU A C 1
ATOM 829 O O . GLU A 1 114 ? 7.41 5.809 -2.334 1 98.88 114 GLU A O 1
ATOM 834 N N . ALA A 1 115 ? 8.422 7.047 -0.724 1 98.94 115 ALA A N 1
ATOM 835 C CA . ALA A 1 115 ? 9.117 5.895 -0.157 1 98.94 115 ALA A CA 1
ATOM 836 C C . ALA A 1 115 ? 8.125 4.867 0.382 1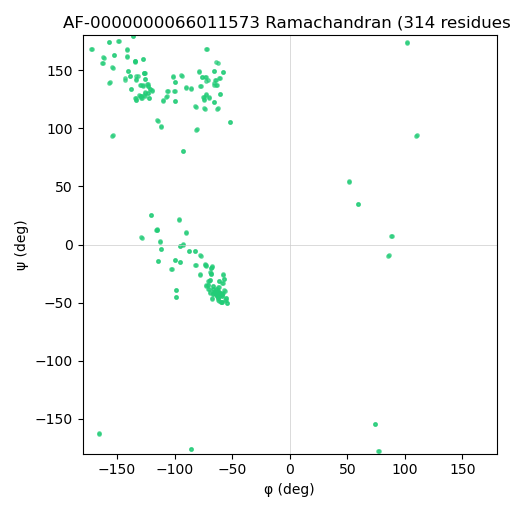 98.94 115 ALA A C 1
ATOM 838 O O . ALA A 1 115 ? 8.234 3.676 0.083 1 98.94 115 ALA A O 1
ATOM 839 N N . LEU A 1 116 ? 7.16 5.34 1.104 1 98.94 116 LEU A N 1
ATOM 840 C CA . LEU A 1 116 ? 6.152 4.469 1.697 1 98.94 116 LEU A CA 1
ATOM 841 C C . LEU A 1 116 ? 5.336 3.768 0.616 1 98.94 116 LEU A C 1
ATOM 843 O O . LEU A 1 116 ? 5.047 2.574 0.727 1 98.94 116 LEU A O 1
ATOM 847 N N . THR A 1 117 ? 4.969 4.48 -0.413 1 98.94 117 THR A N 1
ATOM 848 C CA . THR A 1 117 ? 4.215 3.91 -1.521 1 98.94 117 THR A CA 1
ATOM 849 C C . THR A 1 117 ? 5.023 2.822 -2.225 1 98.94 117 THR A C 1
ATOM 851 O O . THR A 1 117 ? 4.5 1.75 -2.529 1 98.94 117 THR A O 1
ATOM 854 N N . GLY A 1 118 ? 6.312 3.119 -2.469 1 98.94 118 GLY A N 1
ATOM 855 C CA . GLY A 1 118 ? 7.18 2.115 -3.062 1 98.94 118 GLY A CA 1
ATOM 856 C C . GLY A 1 118 ? 7.223 0.82 -2.273 1 98.94 118 GLY A C 1
ATOM 857 O O . GLY A 1 118 ? 7.086 -0.265 -2.844 1 98.94 118 GLY A O 1
ATOM 858 N N . VAL A 1 119 ? 7.371 0.938 -0.962 1 98.94 119 VAL A N 1
ATOM 859 C CA . VAL A 1 119 ? 7.41 -0.23 -0.089 1 98.94 119 VAL A CA 1
ATOM 860 C C . VAL A 1 119 ? 6.117 -1.029 -0.24 1 98.94 119 VAL A C 1
ATOM 862 O O . VAL A 1 119 ? 6.152 -2.246 -0.436 1 98.94 119 VAL A O 1
ATOM 865 N N . GLN A 1 120 ? 5 -0.394 -0.167 1 98.81 120 GLN A N 1
ATOM 866 C CA . GLN A 1 120 ? 3.703 -1.066 -0.172 1 98.81 120 GLN A CA 1
ATOM 867 C C . GLN A 1 120 ? 3.469 -1.8 -1.49 1 98.81 120 GLN A C 1
ATOM 869 O O . GLN A 1 120 ? 3.006 -2.941 -1.497 1 98.81 120 GLN A O 1
ATOM 874 N N . VAL A 1 121 ? 3.805 -1.157 -2.562 1 98.88 121 VAL A N 1
ATOM 875 C CA . VAL A 1 121 ? 3.539 -1.779 -3.855 1 98.88 121 VAL A CA 1
ATOM 876 C C . VAL A 1 121 ? 4.512 -2.934 -4.082 1 98.88 121 VAL A C 1
ATOM 878 O O . VAL A 1 121 ? 4.145 -3.953 -4.676 1 98.88 121 VAL A O 1
ATOM 881 N N . ALA A 1 122 ? 5.773 -2.811 -3.615 1 98.94 122 ALA A N 1
ATOM 882 C CA . ALA A 1 122 ? 6.695 -3.939 -3.678 1 98.94 122 ALA A CA 1
ATOM 883 C C . ALA A 1 122 ? 6.113 -5.164 -2.979 1 98.94 122 ALA A C 1
ATOM 885 O O . ALA A 1 122 ? 6.098 -6.262 -3.545 1 98.94 122 ALA A O 1
ATOM 886 N N . LEU A 1 123 ? 5.613 -4.941 -1.802 1 98.94 123 LEU A N 1
ATOM 887 C CA . LEU A 1 123 ? 5.109 -6.039 -0.985 1 98.94 123 LEU A CA 1
ATOM 888 C C . LEU A 1 123 ? 3.809 -6.59 -1.562 1 98.94 123 LEU A C 1
ATOM 890 O O . LEU A 1 123 ? 3.584 -7.805 -1.548 1 98.94 123 LEU A O 1
ATOM 894 N N . LEU A 1 124 ? 2.963 -5.727 -2.145 1 98.94 124 LEU A N 1
ATOM 895 C CA . LEU A 1 124 ? 1.763 -6.172 -2.844 1 98.94 124 LEU A CA 1
ATOM 896 C C . LEU A 1 124 ? 2.125 -7.023 -4.055 1 98.94 124 LEU A C 1
ATOM 898 O O . LEU A 1 124 ? 1.424 -7.984 -4.375 1 98.94 124 LEU A O 1
ATOM 902 N N . THR A 1 125 ? 3.166 -6.617 -4.699 1 98.88 125 THR A N 1
ATOM 903 C CA . THR A 1 125 ? 3.598 -7.359 -5.879 1 98.88 125 THR A CA 1
ATOM 904 C C . THR A 1 125 ? 4.047 -8.766 -5.496 1 98.88 125 THR A C 1
ATOM 906 O O . THR A 1 125 ? 3.689 -9.742 -6.164 1 98.88 125 THR A O 1
ATOM 909 N N . ILE A 1 126 ? 4.781 -8.867 -4.398 1 98.81 126 ILE A N 1
ATOM 910 C CA . ILE A 1 126 ? 5.148 -10.188 -3.9 1 98.81 126 ILE A CA 1
ATOM 911 C C . ILE A 1 126 ? 3.887 -10.977 -3.549 1 98.81 126 ILE A C 1
ATOM 913 O O . ILE A 1 126 ? 3.773 -12.156 -3.883 1 98.81 126 ILE A O 1
ATOM 917 N N . TYR A 1 127 ? 2.932 -10.344 -2.904 1 98.88 127 TYR A N 1
ATOM 918 C CA . TYR A 1 127 ? 1.661 -10.969 -2.557 1 98.88 127 TYR A CA 1
ATOM 919 C C . TYR A 1 127 ? 0.98 -11.547 -3.791 1 98.88 127 TYR A C 1
ATOM 921 O O . TYR A 1 127 ? 0.61 -12.719 -3.811 1 98.88 127 TYR A O 1
ATOM 929 N N . ASP A 1 128 ? 0.861 -10.773 -4.828 1 98.5 128 ASP A N 1
ATOM 930 C CA . ASP A 1 128 ? 0.181 -11.18 -6.051 1 98.5 128 ASP A CA 1
ATOM 931 C C . ASP A 1 128 ? 0.859 -12.398 -6.676 1 98.5 128 ASP A C 1
ATOM 933 O O . ASP A 1 128 ? 0.186 -13.336 -7.109 1 98.5 128 ASP A O 1
ATOM 937 N N . MET A 1 129 ? 2.156 -12.336 -6.68 1 97.38 129 MET A N 1
ATOM 938 C CA . MET A 1 129 ? 2.932 -13.383 -7.336 1 97.38 129 MET A CA 1
ATOM 939 C C . MET A 1 129 ? 2.814 -14.703 -6.582 1 97.38 129 MET A C 1
ATOM 941 O O . MET A 1 129 ? 2.969 -15.773 -7.172 1 97.38 129 MET A O 1
ATOM 945 N N . CYS A 1 130 ? 2.531 -14.625 -5.301 1 97.44 130 CYS A N 1
ATOM 946 C CA . CYS A 1 130 ? 2.604 -15.82 -4.473 1 97.44 130 CYS A CA 1
ATOM 947 C C . CYS A 1 130 ? 1.217 -16.25 -4.012 1 97.44 130 CYS A C 1
ATOM 949 O O . CYS A 1 130 ? 1.062 -17.312 -3.402 1 97.44 130 CYS A O 1
ATOM 951 N N . LYS A 1 131 ? 0.16 -15.508 -4.316 1 96.56 131 LYS A N 1
ATOM 952 C CA . LYS A 1 131 ? -1.145 -15.719 -3.697 1 96.56 131 LYS A CA 1
ATOM 953 C C . LYS A 1 131 ? -1.757 -17.047 -4.152 1 96.56 131 LYS A C 1
ATOM 955 O O . LYS A 1 131 ? -2.621 -17.594 -3.471 1 96.56 131 LYS A O 1
ATOM 960 N N . ALA A 1 132 ? -1.332 -17.609 -5.23 1 94.19 132 ALA A N 1
ATOM 961 C CA . ALA A 1 132 ? -1.841 -18.891 -5.691 1 94.19 132 ALA A CA 1
ATOM 962 C C . ALA A 1 132 ? -1.403 -20.031 -4.762 1 94.19 132 ALA A C 1
ATOM 964 O O . ALA A 1 132 ? -2.102 -21.031 -4.625 1 94.19 132 ALA A O 1
ATOM 965 N N . VAL A 1 133 ? -0.33 -19.828 -4.059 1 95.62 133 VAL A N 1
ATOM 966 C CA . VAL A 1 133 ? 0.193 -20.906 -3.227 1 95.62 133 VAL A CA 1
ATOM 967 C C . VAL A 1 133 ? 0.086 -20.516 -1.753 1 95.62 133 VAL A C 1
ATOM 969 O O . VAL A 1 133 ? 0.225 -21.359 -0.87 1 95.62 133 VAL A O 1
ATOM 972 N N . ASP A 1 134 ? -0.155 -19.281 -1.494 1 97.06 134 ASP A N 1
ATOM 973 C CA . ASP A 1 134 ? -0.213 -18.781 -0.125 1 97.06 134 ASP A CA 1
ATOM 974 C C . ASP A 1 134 ? -1.102 -17.531 -0.034 1 97.06 134 ASP A C 1
ATOM 976 O O . ASP A 1 134 ? -0.615 -16.406 -0.13 1 97.06 134 ASP A O 1
ATOM 980 N N . ARG A 1 135 ? -2.342 -17.703 0.277 1 97.12 135 ARG A N 1
ATOM 981 C CA . ARG A 1 135 ? -3.287 -16.594 0.323 1 97.12 135 ARG A CA 1
ATOM 982 C C . ARG A 1 135 ? -3.184 -15.836 1.646 1 97.12 135 ARG A C 1
ATOM 984 O O . ARG A 1 135 ? -3.607 -14.68 1.744 1 97.12 135 ARG A O 1
ATOM 991 N N . GLY A 1 136 ? -2.57 -16.484 2.605 1 98.06 136 GLY A N 1
ATOM 992 C CA . GLY A 1 136 ? -2.627 -15.969 3.967 1 98.06 136 GLY A CA 1
ATOM 993 C C . GLY A 1 136 ? -1.42 -15.133 4.34 1 98.06 136 GLY A C 1
ATOM 994 O O . GLY A 1 136 ? -1.083 -15.016 5.52 1 98.06 136 GLY A O 1
ATOM 995 N N . MET A 1 137 ? -0.703 -14.602 3.416 1 98.81 137 MET A N 1
ATOM 996 C CA . MET A 1 137 ? 0.425 -13.719 3.715 1 98.81 137 MET A CA 1
ATOM 997 C C . MET A 1 137 ? -0.044 -12.461 4.438 1 98.81 137 MET A C 1
ATOM 999 O O . MET A 1 137 ? -1.205 -12.062 4.316 1 98.81 137 MET A O 1
ATOM 1003 N N . VAL A 1 138 ? 0.889 -11.852 5.172 1 98.94 138 VAL A N 1
ATOM 1004 C CA . VAL A 1 138 ? 0.562 -10.641 5.918 1 98.94 138 VAL A CA 1
ATOM 1005 C C . VAL A 1 138 ? 1.648 -9.586 5.695 1 98.94 138 VAL A C 1
ATOM 1007 O O . VAL A 1 138 ? 2.836 -9.867 5.887 1 98.94 138 VAL A O 1
ATOM 1010 N N . ILE A 1 139 ? 1.241 -8.445 5.246 1 98.94 139 ILE A N 1
ATOM 1011 C CA . ILE A 1 139 ? 2.141 -7.301 5.141 1 98.94 139 ILE A CA 1
ATOM 1012 C C . ILE A 1 139 ? 2.1 -6.492 6.434 1 98.94 139 ILE A C 1
ATOM 1014 O O . ILE A 1 139 ? 1.024 -6.254 6.992 1 98.94 139 ILE A O 1
ATOM 1018 N N . GLY A 1 140 ? 3.281 -6.102 6.918 1 98.75 140 GLY A N 1
ATOM 1019 C CA . GLY A 1 140 ? 3.33 -5.371 8.172 1 98.75 140 GLY A CA 1
ATOM 1020 C C . GLY A 1 140 ? 4.582 -4.531 8.32 1 98.75 140 GLY A C 1
ATOM 1021 O O . GLY A 1 140 ? 5.41 -4.473 7.414 1 98.75 140 GLY A O 1
ATOM 1022 N N . ASN A 1 141 ? 4.566 -3.801 9.383 1 98.69 141 ASN A N 1
ATOM 1023 C CA . ASN A 1 141 ? 5.707 -2.99 9.797 1 98.69 141 ASN A CA 1
ATOM 1024 C C . ASN A 1 141 ? 6.086 -1.968 8.734 1 98.69 141 ASN A C 1
ATOM 1026 O O . ASN A 1 141 ? 7.273 -1.746 8.477 1 98.69 141 ASN A O 1
ATOM 1030 N N . VAL A 1 142 ? 5.168 -1.453 8.047 1 98.88 142 VAL A N 1
ATOM 1031 C CA . VAL A 1 142 ? 5.43 -0.409 7.062 1 98.88 142 VAL A CA 1
ATOM 1032 C C . VAL A 1 142 ? 5.531 0.945 7.762 1 98.88 142 VAL A C 1
ATOM 1034 O O . VAL A 1 142 ? 4.57 1.407 8.383 1 98.88 142 VAL A O 1
ATOM 1037 N N . LYS A 1 143 ? 6.664 1.541 7.641 1 98.94 143 LYS A N 1
ATOM 1038 C CA . LYS A 1 143 ? 6.926 2.764 8.391 1 98.94 143 LYS A CA 1
ATOM 1039 C C . LYS A 1 143 ? 8.094 3.539 7.789 1 98.94 143 LYS A C 1
ATOM 1041 O O . LYS A 1 143 ? 8.898 2.979 7.047 1 98.94 143 LYS A O 1
ATOM 1046 N N . LEU A 1 144 ? 8.133 4.793 8.141 1 98.88 144 LEU A N 1
ATOM 1047 C CA . LEU A 1 144 ? 9.281 5.637 7.816 1 98.88 144 LEU A CA 1
ATOM 1048 C C . LEU A 1 144 ? 10.453 5.348 8.75 1 98.88 144 LEU A C 1
ATOM 1050 O O . LEU A 1 144 ? 10.258 5.191 9.961 1 98.88 144 LEU A O 1
ATOM 1054 N N . LEU A 1 145 ? 11.609 5.254 8.203 1 98.75 145 LEU A N 1
ATOM 1055 C CA . LEU A 1 145 ? 12.812 5.078 9.008 1 98.75 145 LEU A CA 1
ATOM 1056 C C . LEU A 1 145 ? 13.531 6.41 9.211 1 98.75 145 LEU A C 1
ATOM 1058 O O . LEU A 1 145 ? 14.023 6.688 10.305 1 98.75 145 LEU A O 1
ATOM 1062 N N . GLU A 1 146 ? 13.555 7.234 8.172 1 98.44 146 GLU A N 1
ATOM 1063 C CA . GLU A 1 146 ? 14.227 8.523 8.273 1 98.44 146 GLU A CA 1
ATOM 1064 C C . GLU A 1 146 ? 13.781 9.461 7.152 1 98.44 146 GLU A C 1
ATOM 1066 O O . GLU A 1 146 ? 13.312 9.016 6.105 1 98.44 146 GLU A O 1
ATOM 1071 N N . LYS A 1 147 ? 13.898 10.672 7.34 1 97.88 147 LYS A N 1
ATOM 1072 C CA . LYS A 1 147 ? 13.742 11.734 6.352 1 97.88 147 LYS A CA 1
ATOM 1073 C C . LYS A 1 147 ? 14.742 12.859 6.594 1 97.88 147 LYS A C 1
ATOM 1075 O O . LYS A 1 147 ? 15.039 13.195 7.738 1 97.88 147 LYS A O 1
ATOM 1080 N N . HIS A 1 148 ? 15.227 13.406 5.559 1 97.38 148 HIS A N 1
ATOM 1081 C CA . HIS A 1 148 ? 16.219 14.477 5.602 1 97.38 148 HIS A CA 1
ATOM 1082 C C . HIS A 1 148 ? 15.844 15.617 4.664 1 97.38 148 HIS A C 1
ATOM 1084 O O . HIS A 1 148 ? 15.273 15.391 3.596 1 97.38 148 HIS A O 1
ATOM 1090 N N . GLY A 1 149 ? 16.203 16.844 5.16 1 94.25 149 GLY A N 1
ATOM 1091 C CA . GLY A 1 149 ? 16.031 18.031 4.32 1 94.25 149 GLY A CA 1
ATOM 1092 C C . GLY A 1 149 ? 14.805 18.844 4.672 1 94.25 149 GLY A C 1
ATOM 1093 O O . GLY A 1 149 ? 14.047 18.484 5.582 1 94.25 149 GLY A O 1
ATOM 1094 N N . GLY A 1 150 ? 14.688 19.984 4.023 1 91.19 150 GLY A N 1
ATOM 1095 C CA . GLY A 1 150 ? 13.562 20.875 4.23 1 91.19 150 GLY A CA 1
ATOM 1096 C C . GLY A 1 150 ? 13.656 21.672 5.516 1 91.19 150 GLY A C 1
ATOM 1097 O O . GLY A 1 150 ? 14.617 21.531 6.273 1 91.19 150 GLY A O 1
ATOM 1098 N N . LYS A 1 151 ? 12.641 22.438 5.758 1 88 151 LYS A N 1
ATOM 1099 C CA . LYS A 1 151 ? 12.594 23.297 6.934 1 88 151 LYS A CA 1
ATOM 1100 C C . LYS A 1 151 ? 12.453 22.484 8.211 1 88 151 LYS A C 1
ATOM 1102 O O . LYS A 1 151 ? 12.992 22.844 9.258 1 88 151 LYS A O 1
ATOM 1107 N N . SER A 1 152 ? 11.797 21.359 8.031 1 88.56 152 SER A N 1
ATOM 1108 C CA . SER A 1 152 ? 11.523 20.531 9.195 1 88.56 152 SER A CA 1
ATOM 1109 C C . SER A 1 152 ? 12.758 19.734 9.617 1 88.56 152 SER A C 1
ATOM 1111 O O . SER A 1 152 ? 12.773 19.109 10.68 1 88.56 152 SER A O 1
ATOM 1113 N N . GLY A 1 153 ? 13.82 19.75 8.781 1 90.5 153 GLY A N 1
ATOM 1114 C CA . GLY A 1 153 ? 15.078 19.109 9.141 1 90.5 153 GLY A CA 1
ATOM 1115 C C . GLY A 1 153 ? 15.016 17.594 9.07 1 90.5 153 GLY A C 1
ATOM 1116 O O . GLY A 1 153 ? 14.266 17.031 8.273 1 90.5 153 GLY A O 1
ATOM 1117 N N . ASP A 1 154 ? 15.914 16.984 9.891 1 95.5 154 ASP A N 1
ATOM 1118 C CA . ASP A 1 154 ? 16.094 15.539 9.828 1 95.5 154 ASP A CA 1
ATOM 1119 C C . ASP A 1 154 ? 15.227 14.836 10.875 1 95.5 154 ASP A C 1
ATOM 1121 O O . ASP A 1 154 ? 14.969 15.391 11.945 1 95.5 154 ASP A O 1
ATOM 1125 N N . TRP A 1 155 ? 14.781 13.703 10.484 1 96.62 155 TRP A N 1
ATOM 1126 C CA . TRP A 1 155 ? 14.039 12.82 11.383 1 96.62 155 TRP A CA 1
ATOM 1127 C C . TRP A 1 155 ? 14.484 11.375 11.203 1 96.62 155 TRP A C 1
ATOM 1129 O O . TRP A 1 155 ? 14.625 10.891 10.078 1 96.62 155 TRP A O 1
ATOM 1139 N N . VAL A 1 156 ? 14.727 10.664 12.359 1 96.94 156 VAL A N 1
ATOM 1140 C CA . VAL A 1 156 ? 15.062 9.242 12.352 1 96.94 156 VAL A CA 1
ATOM 1141 C C . VAL A 1 156 ? 14.18 8.492 13.344 1 96.94 156 VAL A C 1
ATOM 1143 O O . VAL A 1 156 ? 14.023 8.922 14.492 1 96.94 156 VAL A O 1
ATOM 1146 N N . ALA A 1 157 ? 13.578 7.473 12.867 1 95.56 157 ALA A N 1
ATOM 1147 C CA . ALA A 1 157 ? 12.727 6.668 13.734 1 95.56 157 ALA A CA 1
ATOM 1148 C C . ALA A 1 157 ? 13.516 6.125 14.922 1 95.56 157 ALA A C 1
ATOM 1150 O O . ALA A 1 157 ? 14.695 5.793 14.797 1 95.56 157 ALA A O 1
ATOM 1151 N N . ALA A 1 158 ? 12.68 6.043 15.914 1 87.44 158 ALA A N 1
ATOM 1152 C CA . ALA A 1 158 ? 13.312 5.477 17.109 1 87.44 158 ALA A CA 1
ATOM 1153 C C . ALA A 1 158 ? 13.562 3.98 16.938 1 87.44 158 ALA A C 1
ATOM 1155 O O . ALA A 1 158 ? 12.758 3.277 16.312 1 87.44 158 ALA A O 1
ATOM 1156 N N . GLY A 1 159 ? 14.656 3.381 17.125 1 71 159 GLY A N 1
ATOM 1157 C CA . GLY A 1 159 ? 15.031 1.98 17 1 71 159 GLY A CA 1
ATOM 1158 C C . GLY A 1 159 ? 14.141 1.05 17.797 1 71 159 GLY A C 1
ATOM 1159 O O . GLY A 1 159 ? 13.484 1.475 18.766 1 71 159 GLY A O 1
ATOM 1160 N N . MET B 1 1 ? 4.32 -29.828 -8.25 1 44.94 1 MET B N 1
ATOM 1161 C CA . MET B 1 1 ? 5.211 -28.766 -7.801 1 44.94 1 MET B CA 1
ATOM 1162 C C . MET B 1 1 ? 4.477 -27.438 -7.746 1 44.94 1 MET B C 1
ATOM 1164 O O . MET B 1 1 ? 3.812 -27.047 -8.711 1 44.94 1 MET B O 1
ATOM 1168 N N . THR B 1 2 ? 4.109 -26.906 -6.574 1 59.81 2 THR B N 1
ATOM 1169 C CA . THR B 1 2 ? 3.346 -25.672 -6.414 1 59.81 2 THR B CA 1
ATOM 1170 C C . THR B 1 2 ? 3.996 -24.531 -7.188 1 59.81 2 THR B C 1
ATOM 1172 O O . THR B 1 2 ? 5.207 -24.312 -7.082 1 59.81 2 THR B O 1
ATOM 1175 N N . GLN B 1 3 ? 3.357 -24.188 -8.305 1 81.12 3 GLN B N 1
ATOM 1176 C CA . GLN B 1 3 ? 3.99 -23.312 -9.289 1 81.12 3 GLN B CA 1
ATOM 1177 C C . GLN B 1 3 ? 3.48 -21.891 -9.172 1 81.12 3 GLN B C 1
ATOM 1179 O O . GLN B 1 3 ? 2.32 -21.656 -8.82 1 81.12 3 GLN B O 1
ATOM 1184 N N . LEU B 1 4 ? 4.41 -21.031 -9.156 1 90.44 4 LEU B N 1
ATOM 1185 C CA . LEU B 1 4 ? 4.07 -19.625 -9.359 1 90.44 4 LEU B CA 1
ATOM 1186 C C . LEU B 1 4 ? 3.453 -19.422 -10.742 1 90.44 4 LEU B C 1
ATOM 1188 O O . LEU B 1 4 ? 4.125 -19.594 -11.758 1 90.44 4 LEU B O 1
ATOM 1192 N N . THR B 1 5 ? 2.234 -19 -10.703 1 92.69 5 THR B N 1
ATOM 1193 C CA . THR B 1 5 ? 1.442 -19 -11.93 1 92.69 5 THR B CA 1
ATOM 1194 C C . THR B 1 5 ? 1.89 -17.891 -12.867 1 92.69 5 THR B C 1
ATOM 1196 O O . THR B 1 5 ? 1.6 -17.922 -14.062 1 92.69 5 THR B O 1
ATOM 1199 N N . HIS B 1 6 ? 2.602 -16.922 -12.375 1 95.06 6 HIS B N 1
ATOM 1200 C CA . HIS B 1 6 ? 2.977 -15.758 -13.172 1 95.06 6 HIS B CA 1
ATOM 1201 C C . HIS B 1 6 ? 4.309 -15.984 -13.875 1 95.06 6 HIS B C 1
ATOM 1203 O O . HIS B 1 6 ? 4.867 -15.055 -14.461 1 95.06 6 HIS B O 1
ATOM 1209 N N . PHE B 1 7 ? 4.773 -17.188 -13.852 1 93.44 7 PHE B N 1
ATOM 1210 C CA . PHE B 1 7 ? 5.984 -17.531 -14.586 1 93.44 7 PHE B CA 1
ATOM 1211 C C . PHE B 1 7 ? 5.758 -18.781 -15.445 1 93.44 7 PHE B C 1
ATOM 1213 O O . PHE B 1 7 ? 5.141 -19.75 -15 1 93.44 7 PHE B O 1
ATOM 1220 N N . ASP B 1 8 ? 6.309 -18.656 -16.703 1 91.19 8 ASP B N 1
ATOM 1221 C CA . ASP B 1 8 ? 6.18 -19.812 -17.562 1 91.19 8 ASP B CA 1
ATOM 1222 C C . ASP B 1 8 ? 7.312 -20.812 -17.328 1 91.19 8 ASP B C 1
ATOM 1224 O O . ASP B 1 8 ? 8.102 -20.656 -16.391 1 91.19 8 ASP B O 1
ATOM 1228 N N . THR B 1 9 ? 7.355 -21.859 -18.094 1 88.75 9 THR B N 1
ATOM 1229 C CA . THR B 1 9 ? 8.289 -22.953 -17.859 1 88.75 9 THR B CA 1
ATOM 1230 C C . THR B 1 9 ? 9.727 -22.5 -18.094 1 88.75 9 THR B C 1
ATOM 1232 O O . THR B 1 9 ? 10.672 -23.109 -17.578 1 88.75 9 THR B O 1
ATOM 1235 N N . ALA B 1 10 ? 9.836 -21.406 -18.828 1 89.25 10 ALA B N 1
ATOM 1236 C CA . ALA B 1 10 ? 11.164 -20.891 -19.094 1 89.25 10 ALA B CA 1
ATOM 1237 C C . ALA B 1 10 ? 11.578 -19.844 -18.062 1 89.25 10 ALA B C 1
ATOM 1239 O O . ALA B 1 10 ? 12.656 -19.25 -18.141 1 89.25 10 ALA B O 1
ATOM 1240 N N . GLY B 1 11 ? 10.664 -19.578 -17.094 1 88.44 11 GLY B N 1
ATOM 1241 C CA . GLY B 1 11 ? 10.977 -18.641 -16.031 1 88.44 11 GLY B CA 1
ATOM 1242 C C . GLY B 1 11 ? 10.625 -17.203 -16.391 1 88.44 11 GLY B C 1
ATOM 1243 O O . GLY B 1 11 ? 10.945 -16.281 -15.648 1 88.44 11 GLY B O 1
ATOM 1244 N N . GLN B 1 12 ? 9.969 -17.047 -17.516 1 92 12 GLN B N 1
ATOM 1245 C CA . GLN B 1 12 ? 9.594 -15.695 -17.938 1 92 12 GLN B CA 1
ATOM 1246 C C . GLN B 1 12 ? 8.273 -15.273 -17.312 1 92 12 GLN B C 1
ATOM 1248 O O . GLN B 1 12 ? 7.328 -16.062 -17.25 1 92 12 GLN B O 1
ATOM 1253 N N . ALA B 1 13 ? 8.32 -14.055 -16.828 1 94.12 13 ALA B N 1
ATOM 1254 C CA . ALA B 1 13 ? 7.098 -13.477 -16.266 1 94.12 13 ALA B CA 1
ATOM 1255 C C . ALA B 1 13 ? 6.039 -13.297 -17.359 1 94.12 13 ALA B C 1
ATOM 1257 O O . ALA B 1 13 ? 6.355 -12.922 -18.484 1 94.12 13 ALA B O 1
ATOM 1258 N N . HIS B 1 14 ? 4.809 -13.547 -17 1 95.44 14 HIS B N 1
ATOM 1259 C CA . HIS B 1 14 ? 3.701 -13.359 -17.922 1 95.44 14 HIS B CA 1
ATOM 1260 C C . HIS B 1 14 ? 2.398 -13.086 -17.188 1 95.44 14 HIS B C 1
ATOM 1262 O O . HIS B 1 14 ? 2.27 -13.43 -16 1 95.44 14 HIS B O 1
ATOM 1268 N N . MET B 1 15 ? 1.519 -12.375 -17.859 1 96.5 15 MET B N 1
ATOM 1269 C CA . MET B 1 15 ? 0.154 -12.258 -17.344 1 96.5 15 MET B CA 1
ATOM 1270 C C . MET B 1 15 ? -0.627 -13.547 -17.594 1 96.5 15 MET B C 1
ATOM 1272 O O . MET B 1 15 ? -0.662 -14.047 -18.719 1 96.5 15 MET B O 1
ATOM 1276 N N . VAL B 1 16 ? -1.179 -14.047 -16.578 1 94.94 16 VAL B N 1
ATOM 1277 C CA . VAL B 1 16 ? -1.922 -15.297 -16.672 1 94.94 16 VAL B CA 1
ATOM 1278 C C . VAL B 1 16 ? -3.09 -15.125 -17.656 1 94.94 16 VAL B C 1
ATOM 1280 O O . VAL B 1 16 ? -3.842 -14.156 -17.562 1 94.94 16 VAL B O 1
ATOM 1283 N N . ASP B 1 17 ? -3.203 -16.078 -18.625 1 95.69 17 ASP B N 1
ATOM 1284 C CA . ASP B 1 17 ? -4.316 -16.047 -19.562 1 95.69 17 ASP B CA 1
ATOM 1285 C C . ASP B 1 17 ? -5.613 -16.5 -18.906 1 95.69 17 ASP B C 1
ATOM 1287 O O . ASP B 1 17 ? -5.734 -17.656 -18.484 1 95.69 17 ASP B O 1
ATOM 1291 N N . VAL B 1 18 ? -6.562 -15.578 -18.859 1 95.75 18 VAL B N 1
ATOM 1292 C CA . VAL B 1 18 ? -7.82 -15.93 -18.203 1 95.75 18 VAL B CA 1
ATOM 1293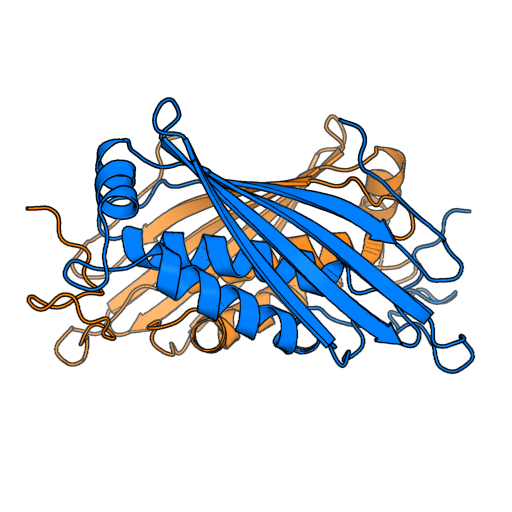 C C . VAL B 1 18 ? -8.961 -15.891 -19.219 1 95.75 18 VAL B C 1
ATOM 1295 O O . VAL B 1 18 ? -10.133 -15.953 -18.859 1 95.75 18 VAL B O 1
ATOM 1298 N N . GLY B 1 19 ? -8.648 -15.82 -20.453 1 95.56 19 GLY B N 1
ATOM 1299 C CA . GLY B 1 19 ? -9.617 -15.609 -21.516 1 95.56 19 GLY B CA 1
ATOM 1300 C C . GLY B 1 19 ? -10.656 -16.719 -21.609 1 95.56 19 GLY B C 1
ATOM 1301 O O . GLY B 1 19 ? -11.805 -16.453 -21.984 1 95.56 19 GLY B O 1
ATOM 1302 N N . ASP B 1 20 ? -10.273 -17.906 -21.266 1 95.06 20 ASP B N 1
ATOM 1303 C CA . ASP B 1 20 ? -11.156 -19.062 -21.453 1 95.06 20 ASP B CA 1
ATOM 1304 C C . ASP B 1 20 ? -11.93 -19.375 -20.172 1 95.06 20 ASP B C 1
ATOM 1306 O O . ASP B 1 20 ? -12.758 -20.281 -20.141 1 95.06 20 ASP B O 1
ATOM 1310 N N . LYS B 1 21 ? -11.695 -18.641 -19.172 1 94.69 21 LYS B N 1
ATOM 1311 C CA . LYS B 1 21 ? -12.391 -18.891 -17.906 1 94.69 21 LYS B CA 1
ATOM 1312 C C . LYS B 1 21 ? -13.805 -18.328 -17.938 1 94.69 21 LYS B C 1
ATOM 1314 O O . LYS B 1 21 ? -14.062 -17.297 -18.578 1 94.69 21 LYS B O 1
ATOM 1319 N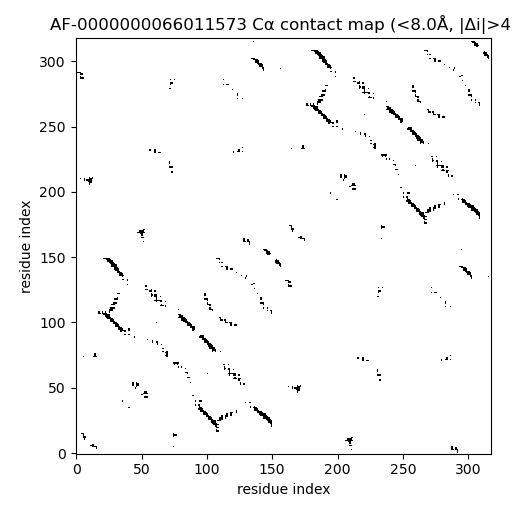 N . ALA B 1 22 ? -14.68 -18.953 -17.234 1 94.81 22 ALA B N 1
ATOM 1320 C CA . ALA B 1 22 ? -16.047 -18.469 -17.125 1 94.81 22 ALA B CA 1
ATOM 1321 C C . ALA B 1 22 ? -16.125 -17.234 -16.234 1 94.81 22 ALA B C 1
ATOM 1323 O O . ALA B 1 22 ? -15.398 -17.125 -15.25 1 94.81 22 ALA B O 1
ATOM 1324 N N . SER B 1 23 ? -17.031 -16.359 -16.641 1 96.38 23 SER B N 1
ATOM 1325 C CA . SER B 1 23 ? -17.328 -15.227 -15.773 1 96.38 23 SER B CA 1
ATOM 1326 C C . SER B 1 23 ? -18.172 -15.656 -14.578 1 96.38 23 SER B C 1
ATOM 1328 O O . SER B 1 23 ? -19.219 -16.297 -14.75 1 96.38 23 SER B O 1
ATOM 1330 N N . THR B 1 24 ? -17.719 -15.359 -13.391 1 96.81 24 THR B N 1
ATOM 1331 C CA . THR B 1 24 ? -18.453 -15.672 -12.164 1 96.81 24 THR B CA 1
ATOM 1332 C C . THR B 1 24 ? -18.453 -14.477 -11.219 1 96.81 24 THR B C 1
ATOM 1334 O O . THR B 1 24 ? -17.672 -13.539 -11.391 1 96.81 24 THR B O 1
ATOM 1337 N N . HIS B 1 25 ? -19.453 -14.508 -10.32 1 97.88 25 HIS B N 1
ATOM 1338 C CA . HIS B 1 25 ? -19.422 -13.523 -9.242 1 97.88 25 HIS B CA 1
ATOM 1339 C C . HIS B 1 25 ? -18.234 -13.75 -8.32 1 97.88 25 HIS B C 1
ATOM 1341 O O . HIS B 1 25 ? -18.078 -14.844 -7.762 1 97.88 25 HIS B O 1
ATOM 1347 N N . ARG B 1 26 ? -17.422 -12.742 -8.195 1 98.12 26 ARG B N 1
ATOM 1348 C CA . ARG B 1 26 ? -16.219 -12.828 -7.367 1 98.12 26 ARG B CA 1
ATOM 1349 C C . ARG B 1 26 ? -16.219 -11.742 -6.297 1 98.12 26 ARG B C 1
ATOM 1351 O O . ARG B 1 26 ? -16.578 -10.594 -6.562 1 98.12 26 ARG B O 1
ATOM 1358 N N . VAL B 1 27 ? -15.82 -12.125 -5.09 1 98.69 27 VAL B N 1
ATOM 1359 C CA . VAL B 1 27 ? -15.75 -11.219 -3.949 1 98.69 27 VAL B CA 1
ATOM 1360 C C . VAL B 1 27 ? -14.414 -11.398 -3.227 1 98.69 27 VAL B C 1
ATOM 1362 O O . VAL B 1 27 ? -13.93 -12.523 -3.088 1 98.69 27 VAL B O 1
ATOM 1365 N N . ALA B 1 28 ? -13.891 -10.312 -2.785 1 98.88 28 ALA B N 1
ATOM 1366 C CA . ALA B 1 28 ? -12.742 -10.367 -1.887 1 98.88 28 ALA B CA 1
ATOM 1367 C C . ALA B 1 28 ? -12.875 -9.336 -0.767 1 98.88 28 ALA B C 1
ATOM 1369 O O . ALA B 1 28 ? -13.438 -8.258 -0.971 1 98.88 28 ALA B O 1
ATOM 1370 N N . VAL B 1 29 ? -12.391 -9.703 0.406 1 98.94 29 VAL B N 1
ATOM 1371 C CA . VAL B 1 29 ? -12.328 -8.797 1.553 1 98.94 29 VAL B CA 1
ATOM 1372 C C . VAL B 1 29 ? -10.922 -8.812 2.143 1 98.94 29 VAL B C 1
ATOM 1374 O O . VAL B 1 29 ? -10.359 -9.875 2.418 1 98.94 29 VAL B O 1
ATOM 1377 N N . ALA B 1 30 ? -10.352 -7.676 2.299 1 98.94 30 ALA B N 1
ATOM 1378 C CA . ALA B 1 30 ? -9.039 -7.504 2.908 1 98.94 30 ALA B CA 1
ATOM 1379 C C . ALA B 1 30 ? -9.094 -6.484 4.043 1 98.94 30 ALA B C 1
ATOM 1381 O O . ALA B 1 30 ? -10.008 -5.668 4.109 1 98.94 30 ALA B O 1
ATOM 1382 N N . THR B 1 31 ? -8.086 -6.566 4.914 1 98.94 31 THR B N 1
ATOM 1383 C CA . THR B 1 31 ? -8.023 -5.625 6.027 1 98.94 31 THR B CA 1
ATOM 1384 C C . THR B 1 31 ? -6.586 -5.203 6.305 1 98.94 31 THR B C 1
ATOM 1386 O O . THR B 1 31 ? -5.648 -5.762 5.73 1 98.94 31 THR B O 1
ATOM 1389 N N . GLY B 1 32 ? -6.41 -4.195 7.105 1 98.88 32 GLY B N 1
ATOM 1390 C CA . GLY B 1 32 ? -5.16 -3.662 7.613 1 98.88 32 GLY B CA 1
ATOM 1391 C C . GLY B 1 32 ? -5.352 -2.594 8.672 1 98.88 32 GLY B C 1
ATOM 1392 O O . GLY B 1 32 ? -6.473 -2.127 8.898 1 98.88 32 GLY B O 1
ATOM 1393 N N . THR B 1 33 ? -4.238 -2.281 9.305 1 98.94 33 THR B N 1
ATOM 1394 C CA . THR B 1 33 ? -4.328 -1.312 10.391 1 98.94 33 THR B CA 1
ATOM 1395 C C . THR B 1 33 ? -3.211 -0.277 10.281 1 98.94 33 THR B C 1
ATOM 1397 O O . THR B 1 33 ? -2.195 -0.518 9.625 1 98.94 33 THR B O 1
ATOM 1400 N N . ILE B 1 34 ? -3.445 0.853 10.875 1 98.94 34 ILE B N 1
ATOM 1401 C CA . ILE B 1 34 ? -2.398 1.833 11.141 1 98.94 34 ILE B CA 1
ATOM 1402 C C . ILE B 1 34 ? -2.432 2.24 12.609 1 98.94 34 ILE B C 1
ATOM 1404 O O . ILE B 1 34 ? -3.494 2.557 13.148 1 98.94 34 ILE B O 1
ATOM 1408 N N . THR B 1 35 ? -1.312 2.115 13.273 1 98.94 35 THR B N 1
ATOM 1409 C CA . THR B 1 35 ? -1.143 2.525 14.664 1 98.94 35 THR B CA 1
ATOM 1410 C C . THR B 1 35 ? -0.417 3.865 14.742 1 98.94 35 THR B C 1
ATOM 1412 O O . THR B 1 35 ? 0.5 4.129 13.961 1 98.94 35 THR B O 1
ATOM 1415 N N . MET B 1 36 ? -0.851 4.629 15.727 1 98.75 36 MET B N 1
ATOM 1416 C CA . MET B 1 36 ? -0.335 5.988 15.844 1 98.75 36 MET B CA 1
ATOM 1417 C C . MET B 1 36 ? -0.279 6.434 17.297 1 98.75 36 MET B C 1
ATOM 1419 O O . MET B 1 36 ? -0.583 5.652 18.203 1 98.75 36 MET B O 1
ATOM 1423 N N . GLN B 1 37 ? 0.281 7.633 17.531 1 98.31 37 GLN B N 1
ATOM 1424 C CA . GLN B 1 37 ? 0.252 8.203 18.875 1 98.31 37 GLN B CA 1
ATOM 1425 C C . GLN B 1 37 ? -1.176 8.523 19.312 1 98.31 37 GLN B C 1
ATOM 1427 O O . GLN B 1 37 ? -2.016 8.883 18.484 1 98.31 37 GLN B O 1
ATOM 1432 N N . PRO B 1 38 ? -1.415 8.438 20.625 1 98.25 38 PRO B N 1
ATOM 1433 C CA . PRO B 1 38 ? -2.766 8.719 21.109 1 98.25 38 PRO B CA 1
ATOM 1434 C C . PRO B 1 38 ? -3.262 10.109 20.719 1 98.25 38 PRO B C 1
ATOM 1436 O O . PRO B 1 38 ? -4.43 10.273 20.344 1 98.25 38 PRO B O 1
ATOM 1439 N N . ALA B 1 39 ? -2.432 11.086 20.75 1 97.69 39 ALA B N 1
ATOM 1440 C CA . ALA B 1 39 ? -2.83 12.445 20.375 1 97.69 39 ALA B CA 1
ATOM 1441 C C . ALA B 1 39 ? -3.223 12.516 18.906 1 97.69 39 ALA B C 1
ATOM 1443 O O . ALA B 1 39 ? -4.172 13.211 18.531 1 97.69 39 ALA B O 1
ATOM 1444 N N . THR B 1 40 ? -2.449 11.828 18.062 1 97.94 40 THR B N 1
ATOM 1445 C CA . THR B 1 40 ? -2.768 11.758 16.641 1 97.94 40 THR B CA 1
ATOM 1446 C C . THR B 1 40 ? -4.102 11.055 16.422 1 97.94 40 THR B C 1
ATOM 1448 O O . THR B 1 40 ? -4.938 11.523 15.648 1 97.94 40 THR B O 1
ATOM 1451 N N . PHE B 1 41 ? -4.297 9.977 17.188 1 98.44 41 PHE B N 1
ATOM 1452 C CA . PHE B 1 41 ? -5.535 9.211 17.109 1 98.44 41 PHE B CA 1
ATOM 1453 C C . PHE B 1 41 ? -6.734 10.094 17.422 1 98.44 41 PHE B C 1
ATOM 1455 O O . PHE B 1 41 ? -7.762 10.031 16.75 1 98.44 41 PHE B O 1
ATOM 1462 N N . THR B 1 42 ? -6.594 10.891 18.391 1 97.44 42 THR B N 1
ATOM 1463 C CA . THR B 1 42 ? -7.664 11.781 18.812 1 97.44 42 THR B CA 1
ATOM 1464 C C . THR B 1 42 ? -8.016 12.766 17.688 1 97.44 42 THR B C 1
ATOM 1466 O O . THR B 1 42 ? -9.195 13.047 17.453 1 97.44 42 THR B O 1
ATOM 1469 N N . LEU B 1 43 ? -7.039 13.258 16.984 1 95.56 43 LEU B N 1
ATOM 1470 C CA . LEU B 1 43 ? -7.281 14.164 15.867 1 95.56 43 LEU B CA 1
ATOM 1471 C C . LEU B 1 43 ? -8.078 13.469 14.773 1 95.56 43 LEU B C 1
ATOM 1473 O O . LEU B 1 43 ? -9.008 14.047 14.211 1 95.56 43 LEU B O 1
ATOM 1477 N N . VAL B 1 44 ? -7.711 12.219 14.469 1 97.19 44 VAL B N 1
ATOM 1478 C CA . VAL B 1 44 ? -8.383 11.453 13.422 1 97.19 44 VAL B CA 1
ATOM 1479 C C . VAL B 1 44 ? -9.812 11.133 13.844 1 97.19 44 VAL B C 1
ATOM 1481 O O . VAL B 1 44 ? -10.75 11.328 13.062 1 97.19 44 VAL B O 1
ATOM 1484 N N . ARG B 1 45 ? -9.953 10.688 15.055 1 96.62 45 ARG B N 1
ATOM 1485 C CA . ARG B 1 45 ? -11.25 10.289 15.586 1 96.62 45 ARG B CA 1
ATOM 1486 C C . ARG B 1 45 ? -12.219 11.469 15.609 1 96.62 45 ARG B C 1
ATOM 1488 O O . ARG B 1 45 ? -13.383 11.32 15.25 1 96.62 45 ARG B O 1
ATOM 1495 N N . ASP B 1 46 ? -11.719 12.586 15.977 1 94.31 46 ASP B N 1
ATOM 1496 C CA . ASP B 1 46 ? -12.586 13.742 16.203 1 94.31 46 ASP B CA 1
ATOM 1497 C C . ASP B 1 46 ? -12.812 14.516 14.906 1 94.31 46 ASP B C 1
ATOM 1499 O O . ASP B 1 46 ? -13.609 15.453 14.867 1 94.31 46 ASP B O 1
ATOM 1503 N N . GLY B 1 47 ? -12.102 14.078 13.891 1 89.56 47 GLY B N 1
ATOM 1504 C CA . GLY B 1 47 ? -12.266 14.758 12.617 1 89.56 47 GLY B CA 1
ATOM 1505 C C . GLY B 1 47 ? -13.672 14.633 12.047 1 89.56 47 GLY B C 1
ATOM 1506 O O . GLY B 1 47 ? -14.305 13.578 12.188 1 89.56 47 GLY B O 1
ATOM 1507 N N . SER B 1 48 ? -14.133 15.773 11.539 1 83.88 48 SER B N 1
ATOM 1508 C CA . SER B 1 48 ? -15.406 15.859 10.844 1 83.88 48 SER B CA 1
ATOM 1509 C C . SER B 1 48 ? -15.289 16.688 9.57 1 83.88 48 SER B C 1
ATOM 1511 O O . SER B 1 48 ? -14.195 17.125 9.211 1 83.88 48 SER B O 1
ATOM 1513 N N . ALA B 1 49 ? -16.438 16.797 8.883 1 76.62 49 ALA B N 1
ATOM 1514 C CA . ALA B 1 49 ? -16.469 17.641 7.691 1 76.62 49 ALA B CA 1
ATOM 1515 C C . ALA B 1 49 ? -16.062 19.078 8.023 1 76.62 49 ALA B C 1
ATOM 1517 O O . ALA B 1 49 ? -15.484 19.766 7.188 1 76.62 49 ALA B O 1
ATOM 1518 N N . LYS B 1 50 ? -16.25 19.516 9.25 1 77.5 50 LYS B N 1
ATOM 1519 C CA . LYS B 1 50 ? -15.984 20.891 9.656 1 77.5 50 LYS B CA 1
ATOM 1520 C C . LYS B 1 50 ? -14.594 21.031 10.266 1 77.5 50 LYS B C 1
ATOM 1522 O O . LYS B 1 50 ? -14.047 22.125 10.352 1 77.5 50 LYS B O 1
ATOM 1527 N N . LYS B 1 51 ? -14 19.906 10.617 1 83.06 51 LYS B N 1
ATOM 1528 C CA . LYS B 1 51 ? -12.766 20.016 11.391 1 83.06 51 LYS B CA 1
ATOM 1529 C C . LYS B 1 51 ? -11.648 19.188 10.758 1 83.06 51 LYS B C 1
ATOM 1531 O O . LYS B 1 51 ? -10.523 19.172 11.25 1 83.06 51 LYS B O 1
ATOM 1536 N N . GLY B 1 52 ? -11.922 18.578 9.539 1 88.81 52 GLY B N 1
ATOM 1537 C CA . GLY B 1 52 ? -10.906 17.766 8.883 1 88.81 52 GLY B CA 1
ATOM 1538 C C . GLY B 1 52 ? -11.227 16.281 8.875 1 88.81 52 GLY B C 1
ATOM 1539 O O . GLY B 1 52 ? -10.844 15.555 9.797 1 88.81 52 GLY B O 1
ATOM 1540 N N . ASP B 1 53 ? -11.812 15.852 7.855 1 94.31 53 ASP B N 1
ATOM 1541 C CA . ASP B 1 53 ? -12.336 14.5 7.75 1 94.31 53 ASP B CA 1
ATOM 1542 C C . ASP B 1 53 ? -11.312 13.555 7.129 1 94.31 53 ASP B C 1
ATOM 1544 O O . ASP B 1 53 ? -11.445 13.164 5.969 1 94.31 53 ASP B O 1
ATOM 1548 N N . VAL B 1 54 ? -10.359 13.094 7.961 1 97.62 54 VAL B N 1
ATOM 1549 C CA . VAL B 1 54 ? -9.281 12.211 7.527 1 97.62 54 VAL B CA 1
ATOM 1550 C C . VAL B 1 54 ? -9.867 10.906 7 1 97.62 54 VAL B C 1
ATOM 1552 O O . VAL B 1 54 ? -9.484 10.43 5.93 1 97.62 54 VAL B O 1
ATOM 1555 N N . ILE B 1 55 ? -10.812 10.352 7.672 1 98.06 55 ILE B N 1
ATOM 1556 C CA . ILE B 1 55 ? -11.422 9.062 7.344 1 98.06 55 ILE B CA 1
ATOM 1557 C C . ILE B 1 55 ? -12.18 9.172 6.027 1 98.06 55 ILE B C 1
ATOM 1559 O O . ILE B 1 55 ? -12.109 8.281 5.184 1 98.06 55 ILE B O 1
ATOM 1563 N N . GLY B 1 56 ? -12.906 10.25 5.848 1 97.44 56 GLY B N 1
ATOM 1564 C CA . GLY B 1 56 ? -13.625 10.461 4.602 1 97.44 56 GLY B CA 1
ATOM 1565 C C . GLY B 1 56 ? -12.711 10.516 3.389 1 97.44 56 GLY B C 1
ATOM 1566 O O . GLY B 1 56 ? -13.016 9.914 2.354 1 97.44 56 GLY B O 1
ATOM 1567 N N . ILE B 1 57 ? -11.641 11.164 3.521 1 97.81 57 ILE B N 1
ATOM 1568 C CA . ILE B 1 57 ? -10.688 11.273 2.42 1 97.81 57 ILE B CA 1
ATOM 1569 C C . ILE B 1 57 ? -10.047 9.914 2.164 1 97.81 57 ILE B C 1
ATOM 1571 O O . ILE B 1 57 ? -9.875 9.508 1.012 1 97.81 57 ILE B O 1
ATOM 1575 N N . ALA B 1 58 ? -9.711 9.219 3.205 1 98.69 58 ALA B N 1
ATOM 1576 C CA . ALA B 1 58 ? -9.125 7.887 3.072 1 98.69 58 ALA B CA 1
ATOM 1577 C C . ALA B 1 58 ? -10.086 6.93 2.379 1 98.69 58 ALA B C 1
ATOM 1579 O O . ALA B 1 58 ? -9.664 6.07 1.599 1 98.69 58 ALA B O 1
ATOM 1580 N N . ARG B 1 59 ? -11.367 7.074 2.66 1 98.69 59 ARG B N 1
ATOM 1581 C CA . ARG B 1 59 ? -12.375 6.223 2.037 1 98.69 59 ARG B CA 1
ATOM 1582 C C . ARG B 1 59 ? -12.391 6.414 0.524 1 98.69 59 ARG B C 1
ATOM 1584 O O . ARG B 1 59 ? -12.375 5.438 -0.229 1 98.69 59 ARG B O 1
ATOM 1591 N N . VAL B 1 60 ? -12.406 7.656 0.115 1 98.56 60 VAL B N 1
ATOM 1592 C CA . VAL B 1 60 ? -12.453 7.945 -1.313 1 98.56 60 VAL B CA 1
ATOM 1593 C C . VAL B 1 60 ? -11.156 7.48 -1.979 1 98.56 60 VAL B C 1
ATOM 1595 O O . VAL B 1 60 ? -11.188 6.891 -3.062 1 98.56 60 VAL B O 1
ATOM 1598 N N . ALA B 1 61 ? -10.047 7.711 -1.317 1 98.75 61 ALA B N 1
ATOM 1599 C CA . ALA B 1 61 ? -8.766 7.266 -1.845 1 98.75 61 ALA B CA 1
ATOM 1600 C C . ALA B 1 61 ? -8.742 5.754 -2.045 1 98.75 61 ALA B C 1
ATOM 1602 O O . ALA B 1 61 ? -8.25 5.266 -3.062 1 98.75 61 ALA B O 1
ATOM 1603 N N . ALA B 1 62 ? -9.266 5.051 -1.096 1 98.88 62 ALA B N 1
ATOM 1604 C CA . ALA B 1 62 ? -9.328 3.596 -1.188 1 98.88 62 ALA B CA 1
ATOM 1605 C C . ALA B 1 62 ? -10.125 3.158 -2.412 1 98.88 62 ALA B C 1
ATOM 1607 O O . ALA B 1 62 ? -9.664 2.328 -3.199 1 98.88 62 ALA B O 1
ATOM 1608 N N . ILE B 1 63 ? -11.289 3.736 -2.543 1 98.81 63 ILE B N 1
ATOM 1609 C CA . ILE B 1 63 ? -12.164 3.381 -3.652 1 98.81 63 ILE B CA 1
ATOM 1610 C C . ILE B 1 63 ? -11.453 3.646 -4.977 1 98.81 63 ILE B C 1
ATOM 1612 O O . ILE B 1 63 ? -11.438 2.789 -5.863 1 98.81 63 ILE B O 1
ATOM 1616 N N . MET B 1 64 ? -10.828 4.738 -5.09 1 98.62 64 MET B N 1
ATOM 1617 C CA . MET B 1 64 ? -10.148 5.102 -6.328 1 98.62 64 MET B CA 1
ATOM 1618 C C . MET B 1 64 ? -8.969 4.168 -6.598 1 98.62 64 MET B C 1
ATOM 1620 O O . MET B 1 64 ? -8.727 3.779 -7.742 1 98.62 64 MET B O 1
ATOM 1624 N N . ALA B 1 65 ? -8.305 3.82 -5.559 1 98.69 65 ALA B N 1
ATOM 1625 C CA . ALA B 1 65 ? -7.109 2.996 -5.695 1 98.69 65 ALA B CA 1
ATOM 1626 C C . ALA B 1 65 ? -7.457 1.602 -6.207 1 98.69 65 ALA B C 1
ATOM 1628 O O . ALA B 1 65 ? -6.68 0.994 -6.949 1 98.69 65 ALA B O 1
ATOM 1629 N N . THR B 1 66 ? -8.594 1.075 -5.801 1 98.81 66 THR B N 1
ATOM 1630 C CA . THR B 1 66 ? -8.977 -0.25 -6.277 1 98.81 66 THR B CA 1
ATOM 1631 C C . THR B 1 66 ? -9.031 -0.28 -7.801 1 98.81 66 THR B C 1
ATOM 1633 O O . THR B 1 66 ? -8.766 -1.312 -8.414 1 98.81 66 THR B O 1
ATOM 1636 N N . LYS B 1 67 ? -9.328 0.785 -8.352 1 98.31 67 LYS B N 1
ATOM 1637 C CA . LYS B 1 67 ? -9.516 0.883 -9.797 1 98.31 67 LYS B CA 1
ATOM 1638 C C . LYS B 1 67 ? -8.172 1.041 -10.516 1 98.31 67 LYS B C 1
ATOM 1640 O O . LYS B 1 67 ? -8.109 1.011 -11.742 1 98.31 67 LYS B O 1
ATOM 1645 N N . ARG B 1 68 ? -7.094 1.184 -9.758 1 98.06 68 ARG B N 1
ATOM 1646 C CA . ARG B 1 68 ? -5.773 1.431 -10.328 1 98.06 68 ARG B CA 1
ATOM 1647 C C . ARG B 1 68 ? -4.828 0.27 -10.039 1 98.06 68 ARG B C 1
ATOM 1649 O O . ARG B 1 68 ? -3.617 0.382 -10.25 1 98.06 68 ARG B O 1
ATOM 1656 N N . THR B 1 69 ? -5.355 -0.816 -9.602 1 98.69 69 THR B N 1
ATOM 1657 C CA . THR B 1 69 ? -4.535 -1.937 -9.156 1 98.69 69 THR B CA 1
ATOM 1658 C C . THR B 1 69 ? -3.656 -2.445 -10.297 1 98.69 69 THR B C 1
ATOM 1660 O O . THR B 1 69 ? -2.449 -2.623 -10.125 1 98.69 69 THR B O 1
ATOM 1663 N N . ALA B 1 70 ? -4.188 -2.541 -11.477 1 98.38 70 ALA B N 1
ATOM 1664 C CA . ALA B 1 70 ? -3.455 -3.094 -12.609 1 98.38 70 ALA B CA 1
ATOM 1665 C C . ALA B 1 70 ? -2.387 -2.121 -13.102 1 98.38 70 ALA B C 1
ATOM 1667 O O . ALA B 1 70 ? -1.43 -2.523 -13.766 1 98.38 70 ALA B O 1
ATOM 1668 N N . ASP B 1 71 ? -2.471 -0.869 -12.758 1 97.88 71 ASP B N 1
ATOM 1669 C CA . ASP B 1 71 ? -1.451 0.121 -13.094 1 97.88 71 ASP B CA 1
AT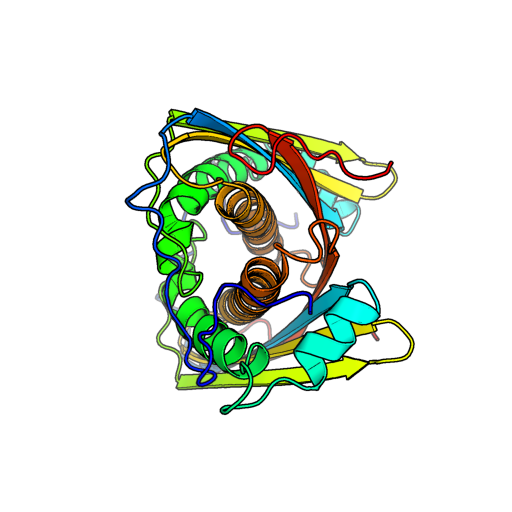OM 1670 C C . ASP B 1 71 ? -0.244 0.003 -12.172 1 97.88 71 ASP B C 1
ATOM 1672 O O . ASP B 1 71 ? 0.871 0.375 -12.539 1 97.88 71 ASP B O 1
ATOM 1676 N N . LEU B 1 72 ? -0.47 -0.499 -10.992 1 98.31 72 LEU B N 1
ATOM 1677 C CA . LEU B 1 72 ? 0.534 -0.48 -9.938 1 98.31 72 LEU B CA 1
ATOM 1678 C C . LEU B 1 72 ? 1.259 -1.819 -9.852 1 98.31 72 LEU B C 1
ATOM 1680 O O . LEU B 1 72 ? 2.475 -1.86 -9.656 1 98.31 72 LEU B O 1
ATOM 1684 N N . ILE B 1 73 ? 0.489 -2.895 -9.906 1 98.38 73 ILE B N 1
ATOM 1685 C CA . ILE B 1 73 ? 1.019 -4.246 -9.742 1 98.38 73 ILE B CA 1
ATOM 1686 C C . ILE B 1 73 ? 1.202 -4.895 -11.117 1 98.38 73 ILE B C 1
ATOM 1688 O O . ILE B 1 73 ? 0.223 -5.184 -11.805 1 98.38 73 ILE B O 1
ATOM 1692 N N . PRO B 1 74 ? 2.402 -5.277 -11.281 1 97.06 74 PRO B N 1
ATOM 1693 C CA . PRO B 1 74 ? 2.67 -5.867 -12.602 1 97.06 74 PRO B CA 1
ATOM 1694 C C . PRO B 1 74 ? 1.921 -7.18 -12.82 1 97.06 74 PRO B C 1
ATOM 1696 O O . PRO B 1 74 ? 1.739 -7.957 -11.875 1 97.06 74 PRO B O 1
ATOM 1699 N N . LEU B 1 75 ? 1.389 -7.395 -13.961 1 96.31 75 LEU B N 1
ATOM 1700 C CA . LEU B 1 75 ? 0.826 -8.641 -14.469 1 96.31 75 LEU B CA 1
ATOM 1701 C C . LEU B 1 75 ? -0.625 -8.797 -14.031 1 96.31 75 LEU B C 1
ATOM 1703 O O . LEU B 1 75 ? -1.276 -9.789 -14.367 1 96.31 75 LEU B O 1
ATOM 1707 N N . CYS B 1 76 ? -1.089 -7.918 -13.102 1 97.75 76 CYS B N 1
ATOM 1708 C CA . CYS B 1 76 ? -2.51 -7.918 -12.773 1 97.75 76 CYS B CA 1
ATOM 1709 C C . CYS B 1 76 ? -3.357 -7.602 -14 1 97.75 76 CYS B C 1
ATOM 1711 O O . CYS B 1 76 ? -2.957 -6.801 -14.844 1 97.75 76 CYS B O 1
ATOM 1713 N N . HIS B 1 77 ? -4.441 -8.188 -14.125 1 97.88 77 HIS B N 1
ATOM 1714 C CA . HIS B 1 77 ? -5.438 -7.852 -15.133 1 97.88 77 HIS B CA 1
ATOM 1715 C C . HIS B 1 77 ? -6.203 -6.586 -14.766 1 97.88 77 HIS B C 1
ATOM 1717 O O . HIS B 1 77 ? -6.504 -6.363 -13.586 1 97.88 77 HIS B O 1
ATOM 1723 N N . PRO B 1 78 ? -6.555 -5.773 -15.734 1 97.12 78 PRO B N 1
ATOM 1724 C CA . PRO B 1 78 ? -7.555 -4.738 -15.461 1 97.12 78 PRO B CA 1
ATOM 1725 C C . PRO B 1 78 ? -8.953 -5.312 -15.242 1 97.12 78 PRO B C 1
ATOM 1727 O O . PRO B 1 78 ? -9.438 -6.094 -16.062 1 97.12 78 PRO B O 1
ATOM 1730 N N . ILE B 1 79 ? -9.57 -4.992 -14.195 1 96.62 79 ILE B N 1
ATOM 1731 C CA . ILE B 1 79 ? -10.836 -5.621 -13.82 1 96.62 79 ILE B CA 1
ATOM 1732 C C . ILE B 1 79 ? -11.93 -4.562 -13.695 1 96.62 79 ILE B C 1
ATOM 1734 O O . ILE B 1 79 ? -11.703 -3.5 -13.109 1 96.62 79 ILE B O 1
ATOM 1738 N N . GLY B 1 80 ? -13.109 -4.844 -14.289 1 97.5 80 GLY B N 1
ATOM 1739 C CA . GLY B 1 80 ? -14.281 -4.008 -14.07 1 97.5 80 GLY B CA 1
ATOM 1740 C C . GLY B 1 80 ? -15 -4.32 -12.773 1 97.5 80 GLY B C 1
ATOM 1741 O O . GLY B 1 80 ? -15.828 -5.23 -12.719 1 97.5 80 GLY B O 1
ATOM 1742 N N . LEU B 1 81 ? -14.734 -3.557 -11.773 1 98.56 81 LEU B N 1
ATOM 1743 C CA . LEU B 1 81 ? -15.344 -3.748 -10.461 1 98.56 81 LEU B CA 1
ATOM 1744 C C . LEU B 1 81 ? -16.812 -3.363 -10.484 1 98.56 81 LEU B C 1
ATOM 1746 O O . LEU B 1 81 ? -17.203 -2.369 -11.109 1 98.56 81 LEU B O 1
ATOM 1750 N N . THR B 1 82 ? -17.625 -4.129 -9.781 1 98.69 82 THR B N 1
ATOM 1751 C CA . THR B 1 82 ? -19.047 -3.826 -9.711 1 98.69 82 THR B CA 1
ATOM 1752 C C . THR B 1 82 ? -19.391 -3.178 -8.367 1 98.69 82 THR B C 1
ATOM 1754 O O . THR B 1 82 ? -20.422 -2.512 -8.25 1 98.69 82 THR B O 1
ATOM 1757 N N . LYS B 1 83 ? -18.547 -3.396 -7.414 1 98.75 83 LYS B N 1
ATOM 1758 C CA . LYS B 1 83 ? -18.797 -2.834 -6.086 1 98.75 83 LYS B CA 1
ATOM 1759 C C . LYS B 1 83 ? -17.484 -2.693 -5.309 1 98.75 83 LYS B C 1
ATOM 1761 O O . LYS B 1 83 ? -16.625 -3.57 -5.371 1 98.75 83 LYS B O 1
ATOM 1766 N N . VAL B 1 84 ? -17.375 -1.622 -4.609 1 98.94 84 VAL B N 1
ATOM 1767 C CA . VAL B 1 84 ? -16.344 -1.402 -3.609 1 98.94 84 VAL B CA 1
ATOM 1768 C C . VAL B 1 84 ? -16.953 -0.829 -2.338 1 98.94 84 VAL B C 1
ATOM 1770 O O . VAL B 1 84 ? -17.734 0.129 -2.395 1 98.94 84 VAL B O 1
ATOM 1773 N N . ALA B 1 85 ? -16.688 -1.477 -1.257 1 98.94 85 ALA B N 1
ATOM 1774 C CA . ALA B 1 85 ? -17.094 -0.977 0.054 1 98.94 85 ALA B CA 1
ATOM 1775 C C . ALA B 1 85 ? -15.891 -0.825 0.981 1 98.94 85 ALA B C 1
ATOM 1777 O O . ALA B 1 85 ? -15.008 -1.683 1.005 1 98.94 85 ALA B O 1
ATOM 1778 N N . VAL B 1 86 ? -15.875 0.271 1.678 1 98.94 86 VAL B N 1
ATOM 1779 C CA . VAL B 1 86 ? -14.773 0.581 2.59 1 98.94 86 VAL B CA 1
ATOM 1780 C C . VAL B 1 86 ? -15.328 0.887 3.979 1 98.94 86 VAL B C 1
ATOM 1782 O O . VAL B 1 86 ? -16.234 1.709 4.125 1 98.94 86 VAL B O 1
ATOM 1785 N N . GLU B 1 87 ? -14.758 0.195 4.953 1 98.88 87 GLU B N 1
ATOM 1786 C CA . GLU B 1 87 ? -15.148 0.408 6.344 1 98.88 87 GLU B CA 1
ATOM 1787 C C . GLU B 1 87 ? -13.93 0.695 7.219 1 98.88 87 GLU B C 1
ATOM 1789 O O . GLU B 1 87 ? -12.836 0.187 6.957 1 98.88 87 GLU B O 1
ATOM 1794 N N . PHE B 1 88 ? -14.227 1.53 8.242 1 98.81 88 PHE B N 1
ATOM 1795 C CA . PHE B 1 88 ? -13.188 1.826 9.227 1 98.81 88 PHE B CA 1
ATOM 1796 C C . PHE B 1 88 ? -13.68 1.525 10.641 1 98.81 88 PHE B C 1
ATOM 1798 O O . PHE B 1 88 ? -14.852 1.728 10.945 1 98.81 88 PHE B O 1
ATOM 1805 N N . ALA B 1 89 ? -12.766 1.014 11.422 1 98.88 89 ALA B N 1
ATOM 1806 C CA . ALA B 1 89 ? -12.977 0.842 12.859 1 98.88 89 ALA B CA 1
ATOM 1807 C C . ALA B 1 89 ? -11.859 1.508 13.664 1 98.88 89 ALA B C 1
ATOM 1809 O O . ALA B 1 89 ? -10.68 1.287 13.398 1 98.88 89 ALA B O 1
ATOM 1810 N N . LEU B 1 90 ? -12.25 2.309 14.656 1 98.62 90 LEU B N 1
ATOM 1811 C CA . LEU B 1 90 ? -11.289 3.025 15.492 1 98.62 90 LEU B CA 1
ATOM 1812 C C . LEU B 1 90 ? -11.211 2.408 16.875 1 98.62 90 LEU B C 1
ATOM 1814 O O . LEU B 1 90 ? -12.234 2.189 17.531 1 98.62 90 LEU B O 1
ATOM 1818 N N . ASP B 1 91 ? -10 2.102 17.266 1 98.69 91 ASP B N 1
ATOM 1819 C CA . ASP B 1 91 ? -9.75 1.542 18.594 1 98.69 91 ASP B CA 1
ATOM 1820 C C . ASP B 1 91 ? -8.922 2.504 19.438 1 98.69 91 ASP B C 1
ATOM 1822 O O . ASP B 1 91 ? -7.699 2.561 19.312 1 98.69 91 ASP B O 1
ATOM 1826 N N . GLU B 1 92 ? -9.5 3.123 20.375 1 98 92 GLU B N 1
ATOM 1827 C CA . GLU B 1 92 ? -8.859 4.16 21.172 1 98 92 GLU B CA 1
ATOM 1828 C C . GLU B 1 92 ? -7.809 3.562 22.109 1 98 92 GLU B C 1
ATOM 1830 O O . GLU B 1 92 ? -6.754 4.16 22.328 1 98 92 GLU B O 1
ATOM 1835 N N . ALA B 1 93 ? -8.094 2.432 22.641 1 98.38 93 ALA B N 1
ATOM 1836 C CA . ALA B 1 93 ? -7.203 1.812 23.625 1 98.38 93 ALA B CA 1
ATOM 1837 C C . ALA B 1 93 ? -5.816 1.574 23.031 1 98.38 93 ALA B C 1
ATOM 1839 O O . ALA B 1 93 ? -4.809 1.697 23.734 1 98.38 93 ALA B O 1
ATOM 1840 N N . THR B 1 94 ? -5.742 1.286 21.75 1 98.5 94 THR B N 1
ATOM 1841 C CA . THR B 1 94 ? -4.465 0.971 21.125 1 98.5 94 THR B CA 1
ATOM 1842 C C . THR B 1 94 ? -4.07 2.061 20.125 1 98.5 94 THR B C 1
ATOM 1844 O O . THR B 1 94 ? -3.068 1.932 19.422 1 98.5 94 THR B O 1
ATOM 1847 N N . ALA B 1 95 ? -4.863 3.1 20.016 1 98.75 95 ALA B N 1
ATOM 1848 C CA . ALA B 1 95 ? -4.652 4.172 19.047 1 98.75 95 ALA B CA 1
ATOM 1849 C C . ALA B 1 95 ? -4.461 3.615 17.641 1 98.75 95 ALA B C 1
ATOM 1851 O O . ALA B 1 95 ? -3.486 3.943 16.953 1 98.75 95 ALA B O 1
ATOM 1852 N N . THR B 1 96 ? -5.441 2.809 17.234 1 98.88 96 THR B N 1
ATOM 1853 C CA . THR B 1 96 ? -5.355 2.084 15.977 1 98.88 96 THR B CA 1
ATOM 1854 C C . THR B 1 96 ? -6.602 2.328 15.125 1 98.88 96 THR B C 1
ATOM 1856 O O . THR B 1 96 ? -7.719 2.359 15.648 1 98.88 96 THR B O 1
ATOM 1859 N N . VAL B 1 97 ? -6.398 2.551 13.836 1 98.88 97 VAL B N 1
ATOM 1860 C CA . VAL B 1 97 ? -7.477 2.574 12.852 1 98.88 97 VAL B CA 1
ATOM 1861 C C . VAL B 1 97 ? -7.379 1.348 11.945 1 98.88 97 VAL B C 1
ATOM 1863 O O . VAL B 1 97 ? -6.332 1.092 11.344 1 98.88 97 VAL B O 1
ATOM 1866 N N . ALA B 1 98 ? -8.438 0.596 11.898 1 98.94 98 ALA B N 1
ATOM 1867 C CA . ALA B 1 98 ? -8.531 -0.531 10.977 1 98.94 98 ALA B CA 1
ATOM 1868 C C . ALA B 1 98 ? -9.344 -0.159 9.734 1 98.94 98 ALA B C 1
ATOM 1870 O O . ALA B 1 98 ? -10.359 0.533 9.836 1 98.94 98 ALA B O 1
ATOM 1871 N N . CYS B 1 99 ? -8.906 -0.608 8.633 1 98.94 99 CYS B N 1
ATOM 1872 C CA . CYS B 1 99 ? -9.609 -0.457 7.363 1 98.94 99 CYS B CA 1
ATOM 1873 C C . CYS B 1 99 ? -9.953 -1.816 6.762 1 98.94 99 CYS B C 1
ATOM 1875 O O . CYS B 1 99 ? -9.109 -2.711 6.727 1 98.94 99 CYS B O 1
ATOM 1877 N N . THR B 1 100 ? -11.156 -1.985 6.344 1 98.94 100 THR B N 1
ATOM 1878 C CA . THR B 1 100 ? -11.594 -3.168 5.609 1 98.94 100 THR B CA 1
ATOM 1879 C C . THR B 1 100 ? -12.195 -2.777 4.262 1 98.94 100 THR B C 1
ATOM 1881 O O . THR B 1 100 ? -13.039 -1.883 4.188 1 98.94 100 THR B O 1
ATOM 1884 N N . VAL B 1 101 ? -11.742 -3.441 3.205 1 98.94 101 VAL B N 1
ATOM 1885 C CA . VAL B 1 101 ? -12.219 -3.16 1.856 1 98.94 101 VAL B CA 1
ATOM 1886 C C . VAL B 1 101 ? -12.797 -4.43 1.238 1 98.94 101 VAL B C 1
ATOM 1888 O O . VAL B 1 101 ? -12.164 -5.488 1.265 1 98.94 101 VAL B O 1
ATOM 1891 N N . ARG B 1 102 ? -13.969 -4.301 0.807 1 98.94 102 ARG B N 1
ATOM 1892 C CA . ARG B 1 102 ? -14.633 -5.344 0.032 1 98.94 102 ARG B CA 1
ATOM 1893 C C . ARG B 1 102 ? -14.719 -4.957 -1.44 1 98.94 102 ARG B C 1
ATOM 1895 O O . ARG B 1 102 ? -15.125 -3.84 -1.771 1 98.94 102 ARG B O 1
ATOM 1902 N N . THR B 1 103 ? -14.352 -5.859 -2.33 1 98.94 103 THR B N 1
ATOM 1903 C CA . THR B 1 103 ? -14.445 -5.648 -3.771 1 98.94 103 THR B CA 1
ATOM 1904 C C . THR B 1 103 ? -15.227 -6.777 -4.434 1 98.94 103 THR B C 1
ATOM 1906 O O . THR B 1 103 ? -15.148 -7.93 -4.004 1 98.94 103 THR B O 1
ATOM 1909 N N . GLU B 1 104 ? -15.922 -6.379 -5.496 1 98.75 104 GLU B N 1
ATOM 1910 C CA . GLU B 1 104 ? -16.719 -7.352 -6.23 1 98.75 104 GLU B CA 1
ATOM 1911 C C . GLU B 1 104 ? -16.641 -7.117 -7.734 1 98.75 104 GLU B C 1
ATOM 1913 O O . GLU B 1 104 ? -16.422 -5.988 -8.18 1 98.75 104 GLU B O 1
ATOM 1918 N N . THR B 1 105 ? -16.766 -8.25 -8.438 1 98.44 105 THR B N 1
ATOM 1919 C CA . THR B 1 105 ? -16.859 -8.203 -9.891 1 98.44 105 THR B CA 1
ATOM 1920 C C . THR B 1 105 ? -17.625 -9.406 -10.43 1 98.44 105 THR B C 1
ATOM 1922 O O . THR B 1 105 ? -17.969 -10.31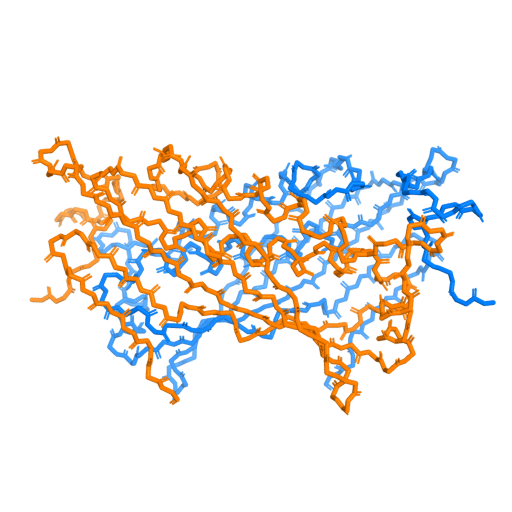2 -9.672 1 98.44 105 THR B O 1
ATOM 1925 N N . ARG B 1 106 ? -18.062 -9.344 -11.602 1 97.88 106 ARG B N 1
ATOM 1926 C CA . ARG B 1 106 ? -18.422 -10.5 -12.43 1 97.88 106 ARG B CA 1
ATOM 1927 C C . ARG B 1 106 ? -17.438 -10.656 -13.594 1 97.88 106 ARG B C 1
ATOM 1929 O O . ARG B 1 106 ? -17.484 -9.883 -14.555 1 97.88 106 ARG B O 1
ATOM 1936 N N . GLY B 1 107 ? -16.578 -11.57 -13.406 1 96.56 107 GLY B N 1
ATOM 1937 C CA . GLY B 1 107 ? -15.523 -11.703 -14.391 1 96.56 107 GLY B CA 1
ATOM 1938 C C . GLY B 1 107 ? -14.766 -13.016 -14.281 1 96.56 107 GLY B C 1
ATOM 1939 O O . GLY B 1 107 ? -15.273 -13.984 -13.711 1 96.56 107 GLY B O 1
ATOM 1940 N N . GLN B 1 108 ? -13.586 -13.086 -14.883 1 96 108 GLN B N 1
ATOM 1941 C CA . GLN B 1 108 ? -12.875 -14.336 -15.117 1 96 108 GLN B CA 1
ATOM 1942 C C . GLN B 1 108 ? -11.789 -14.555 -14.07 1 96 108 GLN B C 1
ATOM 1944 O O . GLN B 1 108 ? -11.273 -15.664 -13.922 1 96 108 GLN B O 1
ATOM 1949 N N . THR B 1 109 ? -11.484 -13.477 -13.32 1 95.62 109 THR B N 1
ATOM 1950 C CA . THR B 1 109 ? -10.414 -13.602 -12.328 1 95.62 109 THR B CA 1
ATOM 1951 C C . THR B 1 109 ? -10.773 -12.836 -11.055 1 95.62 109 THR B C 1
ATOM 1953 O O . THR B 1 109 ? -11.695 -12.016 -11.055 1 95.62 109 THR B O 1
ATOM 1956 N N . GLY B 1 110 ? -10.062 -13.18 -9.977 1 96.06 110 GLY B N 1
ATOM 1957 C CA . GLY B 1 110 ? -10.391 -12.656 -8.656 1 96.06 110 GLY B CA 1
ATOM 1958 C C . GLY B 1 110 ? -10.023 -11.195 -8.492 1 96.06 110 GLY B C 1
ATOM 1959 O O . GLY B 1 110 ? -9.328 -10.617 -9.336 1 96.06 110 GLY B O 1
ATOM 1960 N N . VAL B 1 111 ? -10.531 -10.617 -7.391 1 98.31 111 VAL B N 1
ATOM 1961 C CA . VAL B 1 111 ? -10.359 -9.195 -7.121 1 98.31 111 VAL B CA 1
ATOM 1962 C C . VAL B 1 111 ? -9.625 -9.008 -5.793 1 98.31 111 VAL B C 1
ATOM 1964 O O . VAL B 1 111 ? -9.82 -8 -5.105 1 98.31 111 VAL B O 1
ATOM 1967 N N . GLU B 1 112 ? -8.836 -10.00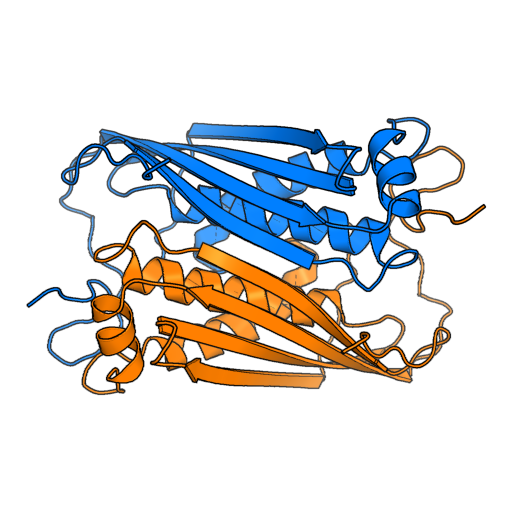8 -5.387 1 98.75 112 GLU B N 1
ATOM 1968 C CA . GLU B 1 112 ? -8.117 -9.961 -4.117 1 98.75 112 GLU B CA 1
ATOM 1969 C C . GLU B 1 112 ? -7.148 -8.781 -4.07 1 98.75 112 GLU B C 1
ATOM 1971 O O . GLU B 1 112 ? -7.086 -8.062 -3.074 1 98.75 112 GLU B O 1
ATOM 1976 N N . MET B 1 113 ? -6.449 -8.57 -5.176 1 98.88 113 MET B N 1
ATOM 1977 C CA . MET B 1 113 ? -5.422 -7.531 -5.195 1 98.88 113 MET B CA 1
ATOM 1978 C C . MET B 1 113 ? -6.047 -6.145 -5.16 1 98.88 113 MET B C 1
ATOM 1980 O O . MET B 1 113 ? -5.48 -5.215 -4.582 1 98.88 113 MET B O 1
ATOM 1984 N N . GLU B 1 114 ? -7.234 -6.02 -5.738 1 98.88 114 GLU B N 1
ATOM 1985 C CA . GLU B 1 114 ? -7.961 -4.758 -5.648 1 98.88 114 GLU B CA 1
ATOM 1986 C C . GLU B 1 114 ? -8.305 -4.426 -4.199 1 98.88 114 GLU B C 1
ATOM 1988 O O . GLU B 1 114 ? -8.125 -3.287 -3.758 1 98.88 114 GLU B O 1
ATOM 1993 N N . ALA B 1 115 ? -8.781 -5.441 -3.453 1 98.94 115 ALA B N 1
ATOM 1994 C CA . ALA B 1 115 ? -9.109 -5.227 -2.047 1 98.94 115 ALA B CA 1
ATOM 1995 C C . ALA B 1 115 ? -7.871 -4.836 -1.249 1 98.94 115 ALA B C 1
ATOM 1997 O O . ALA B 1 115 ? -7.891 -3.863 -0.492 1 98.94 115 ALA B O 1
ATOM 1998 N N . LEU B 1 116 ? -6.809 -5.551 -1.467 1 98.94 116 LEU B N 1
ATOM 1999 C CA . LEU B 1 116 ? -5.555 -5.297 -0.761 1 98.94 116 LEU B CA 1
ATOM 2000 C C . LEU B 1 116 ? -5.008 -3.916 -1.107 1 98.94 116 LEU B C 1
ATOM 2002 O O . LEU B 1 116 ? -4.531 -3.195 -0.228 1 98.94 116 LEU B O 1
ATOM 2006 N N . THR B 1 117 ? -5.07 -3.543 -2.354 1 98.94 117 THR B N 1
ATOM 2007 C CA . THR B 1 117 ? -4.605 -2.232 -2.795 1 98.94 117 THR B CA 1
ATOM 2008 C C . THR B 1 117 ? -5.426 -1.121 -2.148 1 98.94 117 THR B C 1
ATOM 2010 O O . THR B 1 117 ? -4.867 -0.127 -1.676 1 98.94 117 THR B O 1
ATOM 2013 N N . GLY B 1 118 ? -6.742 -1.304 -2.131 1 98.94 118 GLY B N 1
ATOM 2014 C CA . GLY B 1 118 ? -7.598 -0.337 -1.464 1 98.94 118 GLY B CA 1
ATOM 2015 C C . GLY B 1 118 ? -7.223 -0.109 -0.012 1 98.94 118 GLY B C 1
ATOM 2016 O O . GLY B 1 118 ? -7.113 1.034 0.435 1 98.94 118 GLY B O 1
ATOM 2017 N N . VAL B 1 119 ? -6.992 -1.199 0.704 1 98.94 119 VAL B N 1
ATOM 2018 C CA . VAL B 1 119 ? -6.602 -1.116 2.107 1 98.94 119 VAL B CA 1
ATOM 2019 C C . VAL B 1 119 ? -5.312 -0.309 2.24 1 98.94 119 VAL B C 1
ATOM 2021 O O . VAL B 1 119 ? -5.23 0.611 3.059 1 98.94 119 VAL B O 1
ATOM 2024 N N . GLN B 1 120 ? -4.332 -0.613 1.471 1 98.81 120 GLN B N 1
ATOM 2025 C CA . GLN B 1 120 ? -3.016 0.003 1.587 1 98.81 120 GLN B CA 1
ATOM 2026 C C . GLN B 1 120 ? -3.082 1.501 1.302 1 98.81 120 GLN B C 1
ATOM 2028 O O . GLN B 1 120 ? -2.482 2.303 2.023 1 98.81 120 GLN B O 1
ATOM 2033 N N . VAL B 1 121 ? -3.807 1.859 0.291 1 98.88 121 VAL B N 1
ATOM 2034 C CA . VAL B 1 121 ? -3.854 3.271 -0.076 1 98.88 121 VAL B CA 1
ATOM 2035 C C . VAL B 1 121 ? -4.676 4.047 0.952 1 98.88 121 VAL B C 1
ATOM 2037 O O . VAL B 1 121 ? -4.363 5.195 1.266 1 98.88 121 VAL B O 1
ATOM 2040 N N . ALA B 1 122 ? -5.742 3.438 1.512 1 98.94 122 ALA B N 1
ATOM 2041 C CA . ALA B 1 122 ? -6.477 4.074 2.602 1 98.94 122 ALA B CA 1
ATOM 2042 C C . ALA B 1 122 ? -5.547 4.414 3.764 1 98.94 122 ALA B C 1
ATOM 2044 O O . ALA B 1 122 ? -5.543 5.547 4.254 1 98.94 122 ALA B O 1
ATOM 2045 N N . LEU B 1 123 ? -4.762 3.447 4.133 1 98.94 123 LEU B N 1
ATOM 2046 C CA . LEU B 1 123 ? -3.887 3.604 5.293 1 98.94 123 LEU B CA 1
ATOM 2047 C C . LEU B 1 123 ? -2.752 4.574 4.988 1 98.94 123 LEU B C 1
ATOM 2049 O O . LEU B 1 123 ? -2.363 5.371 5.848 1 98.94 123 LEU B O 1
ATOM 2053 N N . LEU B 1 124 ? -2.248 4.582 3.742 1 98.94 124 LEU B N 1
ATOM 2054 C CA . LEU B 1 124 ? -1.258 5.562 3.316 1 98.94 124 LEU B CA 1
ATOM 2055 C C . LEU B 1 124 ? -1.839 6.973 3.354 1 98.94 124 LEU B C 1
ATOM 2057 O O . LEU B 1 124 ? -1.135 7.93 3.684 1 98.94 124 LEU B O 1
ATOM 2061 N N . THR B 1 125 ? -3.068 7.055 2.98 1 98.88 125 THR B N 1
ATOM 2062 C CA . THR B 1 125 ? -3.721 8.359 2.979 1 98.88 125 THR B CA 1
ATOM 2063 C C . THR B 1 125 ? -3.83 8.914 4.398 1 98.88 125 THR B C 1
ATOM 2065 O O . THR B 1 125 ? -3.557 10.094 4.637 1 98.88 125 THR B O 1
ATOM 2068 N N . ILE B 1 126 ? -4.18 8.047 5.336 1 98.81 126 ILE B N 1
ATOM 2069 C CA . ILE B 1 126 ? -4.191 8.461 6.734 1 98.81 126 ILE B CA 1
ATOM 2070 C C . ILE B 1 126 ? -2.787 8.883 7.16 1 98.81 126 ILE B C 1
ATOM 2072 O O . ILE B 1 126 ? -2.609 9.906 7.824 1 98.81 126 ILE B O 1
ATOM 2076 N N . TYR B 1 127 ? -1.783 8.117 6.766 1 98.88 127 TYR B N 1
ATOM 2077 C CA . TYR B 1 127 ? -0.39 8.43 7.062 1 98.88 127 TYR B CA 1
ATOM 2078 C C . TYR B 1 127 ? -0.03 9.828 6.578 1 98.88 127 TYR B C 1
ATOM 2080 O O . TYR B 1 127 ? 0.482 10.648 7.344 1 98.88 127 TYR B O 1
ATOM 2088 N N . ASP B 1 128 ? -0.338 10.133 5.348 1 98.5 128 ASP B N 1
ATOM 2089 C CA . ASP B 1 128 ? -0.002 11.422 4.742 1 98.5 128 ASP B CA 1
ATOM 2090 C C . ASP B 1 128 ? -0.655 12.57 5.5 1 98.5 128 ASP B C 1
ATOM 2092 O O . ASP B 1 128 ? -0.016 13.594 5.754 1 98.5 128 ASP B O 1
ATOM 2096 N N . MET B 1 129 ? -1.891 12.352 5.844 1 97.38 129 MET B N 1
ATOM 2097 C CA . MET B 1 129 ? -2.674 13.406 6.48 1 97.38 129 MET B CA 1
ATOM 2098 C C . MET B 1 129 ? -2.15 13.703 7.883 1 97.38 129 MET B C 1
ATOM 2100 O O . MET B 1 129 ? -2.318 14.812 8.391 1 97.38 129 MET B O 1
ATOM 2104 N N . CYS B 1 130 ? -1.507 12.727 8.484 1 97.44 130 CYS B N 1
ATOM 2105 C CA . CYS B 1 130 ? -1.161 12.859 9.898 1 97.44 130 CYS B CA 1
ATOM 2106 C C . CYS B 1 130 ? 0.347 12.984 10.078 1 97.44 130 CYS B C 1
ATOM 2108 O O . CYS B 1 130 ? 0.824 13.227 11.188 1 97.44 130 CYS B O 1
ATOM 2110 N N . LYS B 1 131 ? 1.145 12.891 9.023 1 96.56 131 LYS B N 1
ATOM 2111 C CA . LYS B 1 131 ? 2.59 12.742 9.156 1 96.56 131 LYS B CA 1
ATOM 2112 C C . LYS B 1 131 ? 3.219 14.023 9.711 1 96.56 131 LYS B C 1
ATOM 2114 O O . LYS B 1 131 ? 4.316 13.984 10.273 1 96.56 131 LYS B O 1
ATOM 2119 N N . ALA B 1 132 ? 2.58 15.141 9.633 1 94.12 132 ALA B N 1
ATOM 2120 C CA . ALA B 1 132 ? 3.102 16.391 10.188 1 94.12 132 ALA B CA 1
ATOM 2121 C C . ALA B 1 132 ? 3.127 16.344 11.711 1 94.12 132 ALA B C 1
ATOM 2123 O O . ALA B 1 132 ? 3.969 16.984 12.344 1 94.12 132 ALA B O 1
ATOM 2124 N N . VAL B 1 133 ? 2.297 15.523 12.289 1 95.56 133 VAL B N 1
ATOM 2125 C CA . VAL B 1 133 ? 2.205 15.508 13.75 1 95.56 133 VAL B CA 1
ATOM 2126 C C . VAL B 1 133 ? 2.689 14.164 14.281 1 95.56 133 VAL B C 1
ATOM 2128 O O . VAL B 1 133 ? 2.941 14.023 15.484 1 95.56 133 VAL B O 1
ATOM 2131 N N . ASP B 1 134 ? 2.807 13.219 13.438 1 97.06 134 ASP B N 1
ATOM 2132 C CA . ASP B 1 134 ? 3.197 11.867 13.836 1 97.06 134 ASP B CA 1
ATOM 2133 C C . ASP B 1 134 ? 3.885 11.133 12.688 1 97.06 134 ASP B C 1
ATOM 2135 O O . ASP B 1 134 ? 3.234 10.422 11.922 1 97.06 134 ASP B O 1
ATOM 2139 N N . ARG B 1 135 ? 5.172 11.164 12.633 1 97.19 135 ARG B N 1
ATOM 2140 C CA . ARG B 1 135 ? 5.918 10.555 11.539 1 97.19 135 ARG B CA 1
ATOM 2141 C C . ARG B 1 135 ? 6.102 9.055 11.773 1 97.19 135 ARG B C 1
ATOM 2143 O O . ARG B 1 135 ? 6.359 8.305 10.828 1 97.19 135 ARG B O 1
ATOM 2150 N N . GLY B 1 136 ? 5.906 8.664 13 1 98.06 136 GLY B N 1
ATOM 2151 C CA . GLY B 1 136 ? 6.293 7.316 13.398 1 98.06 136 GLY B CA 1
ATOM 2152 C C . GLY B 1 136 ? 5.145 6.324 13.344 1 98.06 136 GLY B C 1
ATOM 2153 O O . GLY B 1 136 ? 5.16 5.309 14.039 1 98.06 136 GLY B O 1
ATOM 2154 N N . MET B 1 137 ? 4.121 6.582 12.602 1 98.81 137 MET B N 1
ATOM 2155 C CA . MET B 1 137 ? 3.02 5.633 12.453 1 98.81 137 MET B CA 1
ATOM 2156 C C . MET B 1 137 ? 3.496 4.348 11.781 1 98.81 137 MET B C 1
ATOM 2158 O O . MET B 1 137 ? 4.504 4.352 11.07 1 98.81 137 MET B O 1
ATOM 2162 N N . VAL B 1 138 ? 2.74 3.271 12.031 1 98.94 138 VAL B N 1
ATOM 2163 C CA . VAL B 1 138 ? 3.098 1.979 11.453 1 98.94 138 VAL B CA 1
ATOM 2164 C C . VAL B 1 138 ? 1.858 1.318 10.852 1 98.94 138 VAL B C 1
ATOM 2166 O O . VAL B 1 138 ? 0.836 1.177 11.531 1 98.94 138 VAL B O 1
ATOM 2169 N N . ILE B 1 139 ? 1.949 0.983 9.609 1 98.94 139 ILE B N 1
ATOM 2170 C CA . ILE B 1 139 ? 0.908 0.203 8.945 1 98.94 139 ILE B CA 1
ATOM 2171 C C . ILE B 1 139 ? 1.219 -1.287 9.078 1 98.94 139 ILE B C 1
ATOM 2173 O O . ILE B 1 139 ? 2.365 -1.706 8.906 1 98.94 139 ILE B O 1
ATOM 2177 N N . GLY B 1 140 ? 0.187 -2.066 9.422 1 98.81 140 GLY B N 1
ATOM 2178 C CA . GLY B 1 140 ? 0.409 -3.488 9.617 1 98.81 140 GLY B CA 1
ATOM 2179 C C . GLY B 1 140 ? -0.849 -4.32 9.453 1 98.81 140 GLY B C 1
ATOM 2180 O O . GLY B 1 140 ? -1.91 -3.785 9.117 1 98.81 140 GLY B O 1
ATOM 2181 N N . ASN B 1 141 ? -0.625 -5.582 9.516 1 98.69 141 ASN B N 1
ATOM 2182 C CA . ASN B 1 141 ? -1.693 -6.574 9.484 1 98.69 141 ASN B CA 1
ATOM 2183 C C . ASN B 1 141 ? -2.512 -6.477 8.203 1 98.69 141 ASN B C 1
ATOM 2185 O O . ASN B 1 141 ? -3.74 -6.586 8.234 1 98.69 141 ASN B O 1
ATOM 2189 N N . VAL B 1 142 ? -1.921 -6.168 7.145 1 98.88 142 VAL B N 1
ATOM 2190 C CA . VAL B 1 142 ? -2.605 -6.125 5.855 1 98.88 142 VAL B CA 1
ATOM 2191 C C . VAL B 1 142 ? -2.689 -7.535 5.27 1 98.88 142 VAL B C 1
ATOM 2193 O O . VAL B 1 142 ? -1.662 -8.164 4.996 1 98.88 142 VAL B O 1
ATOM 2196 N N . LYS B 1 143 ? -3.873 -7.984 5.078 1 98.94 143 LYS B N 1
ATOM 2197 C CA . LYS B 1 143 ? -4.07 -9.375 4.672 1 98.94 143 LYS B CA 1
ATOM 2198 C C . LYS B 1 143 ? -5.461 -9.578 4.078 1 98.94 143 LYS B C 1
ATOM 2200 O O . LYS B 1 143 ? -6.363 -8.773 4.305 1 98.94 143 LYS B O 1
ATOM 2205 N N . LEU B 1 144 ? -5.574 -10.664 3.355 1 98.88 144 LEU B N 1
ATOM 2206 C CA . LEU B 1 144 ? -6.871 -11.117 2.867 1 98.88 144 LEU B CA 1
ATOM 2207 C C . LEU B 1 144 ? -7.66 -11.805 3.977 1 98.88 144 LEU B C 1
ATOM 2209 O O . LEU B 1 144 ? -7.098 -12.586 4.746 1 98.88 144 LEU B O 1
ATOM 2213 N N . LEU B 1 145 ? -8.906 -11.492 4.062 1 98.75 145 LEU B N 1
ATOM 2214 C CA . LEU B 1 145 ? -9.789 -12.156 5.02 1 98.75 145 LEU B CA 1
ATOM 2215 C C . LEU B 1 145 ? -10.586 -13.258 4.344 1 98.75 145 LEU B C 1
ATOM 2217 O O . LEU B 1 145 ? -10.773 -14.336 4.918 1 98.75 145 LEU B O 1
ATOM 2221 N N . GLU B 1 146 ? -11.031 -13.008 3.131 1 98.44 146 GLU B N 1
ATOM 2222 C CA . GLU B 1 146 ? -11.82 -14 2.408 1 98.44 146 GLU B CA 1
ATOM 2223 C C . GLU B 1 146 ? -11.859 -13.695 0.915 1 98.44 146 GLU B C 1
ATOM 2225 O O . GLU B 1 146 ? -11.664 -12.547 0.506 1 98.44 146 GLU B O 1
ATOM 2230 N N . LYS B 1 147 ? -12.086 -14.633 0.148 1 97.94 147 LYS B N 1
ATOM 2231 C CA . LYS B 1 147 ? -12.375 -14.539 -1.28 1 97.94 147 LYS B CA 1
ATOM 2232 C C . LYS B 1 147 ? -13.406 -15.586 -1.699 1 97.94 147 LYS B C 1
ATOM 2234 O O . LYS B 1 147 ? -13.398 -16.703 -1.189 1 97.94 147 LYS B O 1
ATOM 2239 N N . HIS B 1 148 ? -14.258 -15.211 -2.562 1 97.44 148 HIS B N 1
ATOM 2240 C CA . HIS B 1 148 ? -15.328 -16.062 -3.053 1 97.44 148 HIS B CA 1
ATOM 2241 C C . HIS B 1 148 ? -15.406 -16.031 -4.574 1 97.44 148 HIS B C 1
ATOM 2243 O O . HIS B 1 148 ? -15.141 -15 -5.195 1 97.44 148 HIS B O 1
ATOM 2249 N N . GLY B 1 149 ? -15.773 -17.25 -5.117 1 94.25 149 GLY B N 1
ATOM 2250 C CA . GLY B 1 149 ? -16.016 -17.344 -6.547 1 94.25 149 GLY B CA 1
ATOM 2251 C C . GLY B 1 149 ? -14.867 -17.969 -7.312 1 94.25 149 GLY B C 1
ATOM 2252 O O . GLY B 1 149 ? -13.844 -18.328 -6.719 1 94.25 149 GLY B O 1
ATOM 2253 N N . GLY B 1 150 ? -15.102 -18.203 -8.602 1 91.25 150 GLY B N 1
ATOM 2254 C CA . GLY B 1 150 ? -14.094 -18.766 -9.477 1 91.25 150 GLY B CA 1
ATOM 2255 C C . GLY B 1 150 ? -13.922 -20.266 -9.305 1 91.25 150 GLY B C 1
ATOM 2256 O O . GLY B 1 150 ? -14.594 -20.875 -8.469 1 91.25 150 GLY B O 1
ATOM 2257 N N . LYS B 1 151 ? -13 -20.797 -10.031 1 87.94 151 LYS B N 1
ATOM 2258 C CA . LYS B 1 151 ? -12.734 -22.234 -10.008 1 87.94 151 LYS B CA 1
ATOM 2259 C C . LYS B 1 151 ? -12.117 -22.656 -8.68 1 87.94 151 LYS B C 1
ATOM 2261 O O . LYS B 1 151 ? -12.367 -23.766 -8.195 1 87.94 151 LYS B O 1
ATOM 2266 N N . SER B 1 152 ? -11.391 -21.719 -8.133 1 88.62 152 SER B N 1
ATOM 2267 C CA . SER B 1 152 ? -10.68 -22.031 -6.898 1 88.62 152 SER B CA 1
ATOM 2268 C C . SER B 1 152 ? -11.617 -22.016 -5.695 1 88.62 152 SER B C 1
ATOM 2270 O O . SER B 1 152 ? -11.234 -22.422 -4.594 1 88.62 152 SER B O 1
ATOM 2272 N N . GLY B 1 153 ? -12.867 -21.531 -5.891 1 90.5 153 GLY B N 1
ATOM 2273 C CA . GLY B 1 153 ? -13.859 -21.562 -4.828 1 90.5 153 GLY B CA 1
ATOM 2274 C C . GLY B 1 153 ? -13.602 -20.531 -3.74 1 90.5 153 GLY B C 1
ATOM 2275 O O . GLY B 1 153 ? -13.039 -19.469 -4.008 1 90.5 153 GLY B O 1
ATOM 2276 N N . ASP B 1 154 ? -14.125 -20.875 -2.541 1 95.5 154 ASP B N 1
ATOM 2277 C CA . ASP B 1 154 ? -14.102 -19.938 -1.43 1 95.5 154 ASP B CA 1
ATOM 2278 C C . ASP B 1 154 ? -12.875 -20.141 -0.55 1 95.5 154 ASP B C 1
ATOM 2280 O O . ASP B 1 154 ? -12.391 -21.266 -0.415 1 95.5 154 ASP B O 1
ATOM 2284 N N . TRP B 1 155 ? -12.406 -19.078 -0.054 1 96.62 155 TRP B N 1
ATOM 2285 C CA . TRP B 1 155 ? -11.32 -19.078 0.916 1 96.62 155 TRP B CA 1
ATOM 2286 C C . TRP B 1 155 ? -11.586 -18.078 2.041 1 96.62 155 TRP B C 1
ATOM 2288 O O . TRP B 1 155 ? -11.992 -16.953 1.787 1 96.62 155 TRP B O 1
ATOM 2298 N N . VAL B 1 156 ? -11.367 -18.531 3.324 1 96.94 156 VAL B N 1
ATOM 2299 C CA . VAL B 1 156 ? -11.492 -17.656 4.496 1 96.94 156 VAL B CA 1
ATOM 2300 C C . VAL B 1 156 ? -10.258 -17.812 5.379 1 96.94 156 VAL B C 1
ATOM 2302 O O . VAL B 1 156 ? -9.82 -18.922 5.668 1 96.94 156 VAL B O 1
ATOM 2305 N N . ALA B 1 157 ? -9.688 -16.719 5.691 1 95.62 157 ALA B N 1
ATOM 2306 C CA . ALA B 1 157 ? -8.508 -16.734 6.555 1 95.62 157 ALA B CA 1
ATOM 2307 C C . ALA B 1 157 ? -8.82 -17.391 7.891 1 95.62 157 ALA B C 1
ATOM 2309 O O . ALA B 1 157 ? -9.922 -17.266 8.422 1 95.62 157 ALA B O 1
ATOM 2310 N N . ALA B 1 158 ? -7.734 -17.969 8.281 1 87.31 158 ALA B N 1
ATOM 2311 C CA . ALA B 1 158 ? -7.898 -18.609 9.586 1 87.31 158 ALA B CA 1
ATOM 2312 C C . ALA B 1 158 ? -7.969 -17.562 10.695 1 87.31 158 ALA B C 1
ATOM 2314 O O . ALA B 1 158 ? -7.301 -16.531 10.625 1 87.31 158 ALA B O 1
ATOM 2315 N N . GLY B 1 159 ? -8.852 -17.484 11.594 1 70.81 159 GLY B N 1
ATOM 2316 C CA . GLY B 1 159 ? -9.047 -16.562 12.695 1 70.81 159 GLY B CA 1
ATOM 2317 C C . GLY B 1 159 ? -7.832 -16.453 13.602 1 70.81 159 GLY B C 1
ATOM 2318 O O . GLY B 1 159 ? -6.992 -17.359 13.633 1 70.81 159 GLY B O 1
#

Sequence (318 aa):
MTQLTHFDTAGQAHMVDVGDKASTHRVAVATGTITMQPATFTLVRDGSAKKGDVIGIARVAAIMATKRTADLIPLCHPIGLTKVAVEFALDEATATVACTVRTETRGQTGVEMEALTGVQVALLTIYDMCKAVDRGMVIGNVKLLEKHGGKSGDWVAAGMTQLTHFDTAGQAHMVDVGDKASTHRVAVATGTITMQPATFTLVRDGSAKKGDVIGIARVAAIMATKRTADLIPLCHPIGLTKVAVEFALDEATATVACTVRTETRGQTGVEMEALTGVQVALLTIYDMCKAVDRGMVIGNVKLLEKHGGKSGDWVAAG

Solvent-accessible surface area (backbone atoms only — not comparable to full-atom values): 16321 Å² total; per-residue (Å²): 127,97,65,54,71,43,30,48,95,70,9,45,76,48,59,70,85,47,83,87,46,67,69,31,65,23,36,12,32,14,32,26,36,35,34,45,53,61,72,58,36,48,52,52,70,68,27,32,77,61,64,27,36,50,63,62,52,16,45,54,26,13,58,55,30,32,76,42,34,40,80,48,28,81,60,48,69,83,72,74,68,74,45,74,46,75,46,77,47,80,38,76,92,69,16,30,41,34,35,36,17,37,24,2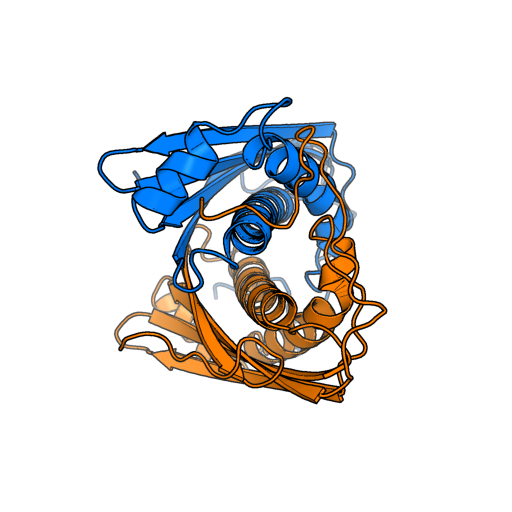9,31,71,34,51,67,80,40,53,63,27,8,45,40,14,27,51,40,19,50,48,31,45,45,63,52,40,35,88,82,45,62,77,35,36,35,26,66,31,32,53,45,33,34,38,37,65,93,83,37,69,46,66,52,83,130,127,96,63,53,72,41,32,48,93,69,10,44,76,47,58,68,86,48,84,85,46,68,67,31,64,24,37,11,32,13,32,26,35,35,37,44,54,62,72,58,36,50,53,52,70,69,29,31,76,61,66,25,37,48,62,61,53,17,46,53,27,13,58,56,31,32,75,41,34,41,81,46,30,81,61,48,69,82,73,75,68,74,45,73,47,73,47,76,48,79,38,75,94,69,16,31,43,34,33,36,17,36,24,30,30,70,35,52,67,80,39,53,63,28,10,45,40,13,28,52,40,21,50,48,32,46,46,66,53,40,36,86,81,45,62,76,36,36,35,28,64,30,30,53,45,35,37,37,37,64,92,83,38,71,47,70,51,82,129

Secondary structure (DSSP, 8-state):
----TTB-TTS-B-PPP-TTSPPEEEEEEEEEEEE--HHHHHHHHH--TTT--HHHHHHHHHHHHHTTHHHHSTTPPP--EEEEEEEEEEEGGGTEEEEEEEEEEEESS--HHHHHHHHHHHHHHHHHHHTTT-TT-EEEEEEEEEEE-STT--EE---/----TTB-TTS-B-PPP-TTSPPEEEEEEEEEEEE--HHHHHHHHH--TTT--HHHHHHHHHHHHHTTHHHHSTTPPP--EEEEEEEEEEEGGGTEEEEEEEEEEEESS--HHHHHHHHHHHHHHHHHHHTTT-TT-EEEEEEEEEEE-STT--EE---

Nearest PDB structures (foldseek):
  3jqj-assembly1_B  TM=9.490E-01  e=9.223E-20  Thermus thermophilus HB8
  4pyd-assembly1_D  TM=9.568E-01  e=1.005E-18  Escherichia coli K-12
  1ekr-assembly1_A  TM=9.499E-01  e=1.487E-17  Escherichia coli
  4pyd-assembly1_A  TM=9.475E-01  e=2.428E-17  Escherichia coli K-12
  1eks-assembly1_A  TM=9.648E-01  e=1.434E-16  Escherichia coli

InterPro domains:
  IPR002820 Molybdopterin cofactor biosynthesis C (MoaC) domain [PF01967] (15-150)
  IPR023045 Molybdenum cofactor biosynthesis C [TIGR00581] (4-152)
  IPR036522 Molybdopterin cofactor biosynthesis C (MoaC) domain superfamily [G3DSA:3.30.70.640] (1-158)
  IPR036522 Molybdopterin cofactor biosynthesis C (MoaC) domain superfamily [SSF55040] (11-155)
  IPR047594 Molybdenum cofactor biosynthesis C, bacteria/eukaryotes [MF_01224_B] (2-158)
  IPR047594 Molybdenum cofactor biosynthesis C, bacteria/eukaryotes [cd01420] (15-154)
  IPR050105 Molybdenum cofactor biosynthesis MoaA/MoaC [PTHR22960] (4-147)

Radius of gyration: 19.16 Å; Cα contacts (8 Å, |Δi|>4): 763; chains: 2; bounding box: 37×58×45 Å